Protein AF-A0A7S0S7T2-F1 (afdb_monomer)

pLDDT: mean 70.43, std 19.58, range [33.75, 95.44]

Radius of gyration: 41.0 Å; Cα contacts (8 Å, |Δi|>4): 54; chains: 1; bounding box: 120×67×93 Å

Sequence (325 aa):
MILFLRSLYFSFAISWLGSFVCTVILVMKRLFPFFFLLATIFAGFGLSFVVLLGDALQ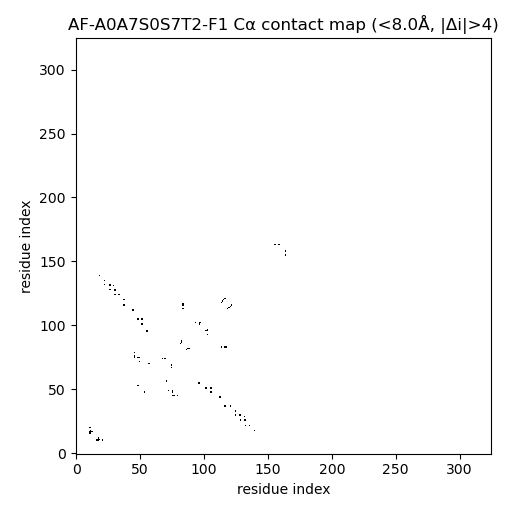TDQYDEDMVAPDGSIGAVFIRLFVSIFSGLDDDYMRQKLGPGNTTVLYVMLKVLYQVLVTIVLLNILIAIIGESYSQVLEQKECELLRNKATLLIEAEALMPAFVMARINAAISKKWLYAIKPRKFTEEQGAAVAHDDDSHSQLEKQLQALAASVAAISEQLRRQDPAWKAGRQDLLAQQPGGPATGSAKQEQGEFEVTPAEGGAQGLHLRGVARETTPMAGMLASQQAGLSVSAQPHSAQVHPQSPPAHLQRHASDNSVDEELAAI

Nearest PDB structures (foldseek):
  7mz9-assembly1_C  TM=6.587E-01  e=4.077E-02  Rattus norvegicus

Secondary structure (DSSP, 8-state):
-HHHHHHHHHGGGSHHHHHHHHHHHHHHHHHHHHHHHHHHHHHHHHHHHHHHHHHHHTT----TTSS-----HHHHHHHHHHHHHH---HHHHHHHT-SSHHHHHHHHHHHHHHIIIIIIIHHHHHHHHHHHHHHHHHHHHHHHHHHHHHHHHHHHHTS-HHHHHHHHHHHTTT-----------GGGGTT----HHHHHHHHHHHHHHHHHHHHHHHHHHHHHHHHHHHHHHHHHT-----------------------------------------------------------------------------------S-S--

Mean predicted aligned error: 20.54 Å

Structure (mmCIF, N/CA/C/O backbone):
data_AF-A0A7S0S7T2-F1
#
_entry.id   AF-A0A7S0S7T2-F1
#
loop_
_atom_site.group_PDB
_atom_site.id
_atom_site.type_symbol
_atom_site.label_atom_id
_atom_site.label_alt_id
_atom_site.label_comp_id
_atom_site.label_asym_id
_atom_site.label_entity_id
_atom_site.label_seq_id
_atom_site.pdbx_PDB_ins_code
_atom_site.Cartn_x
_atom_site.Cartn_y
_atom_site.Cartn_z
_atom_site.occupancy
_atom_site.B_iso_or_equiv
_atom_site.auth_seq_id
_atom_site.auth_comp_id
_atom_site.auth_asym_id
_atom_site.auth_atom_id
_atom_site.pdbx_PDB_model_num
ATOM 1 N N . MET A 1 1 ? 5.232 -19.666 3.434 1.00 85.75 1 MET A N 1
ATOM 2 C CA . MET A 1 1 ? 4.396 -18.442 3.419 1.00 85.75 1 MET A CA 1
ATOM 3 C C . MET A 1 1 ? 2.965 -18.678 3.902 1.00 85.75 1 MET A C 1
ATOM 5 O O . MET A 1 1 ? 2.574 -18.036 4.866 1.00 85.75 1 MET A O 1
ATOM 9 N N . ILE A 1 2 ? 2.204 -19.631 3.346 1.00 90.31 2 ILE A N 1
ATOM 10 C CA . ILE A 1 2 ? 0.798 -19.883 3.750 1.00 90.31 2 ILE A CA 1
ATOM 11 C C . ILE A 1 2 ? 0.645 -20.231 5.246 1.00 90.31 2 ILE A C 1
ATOM 13 O O . ILE A 1 2 ? -0.249 -19.712 5.908 1.00 90.31 2 ILE A O 1
ATOM 17 N N . LEU A 1 3 ? 1.553 -21.038 5.813 1.00 91.94 3 LEU A N 1
ATOM 18 C CA . LEU A 1 3 ? 1.549 -21.348 7.253 1.00 91.94 3 LEU A CA 1
ATOM 19 C C . LEU A 1 3 ? 1.784 -20.110 8.133 1.00 91.94 3 LEU A C 1
ATOM 21 O O . LEU A 1 3 ? 1.208 -20.011 9.210 1.00 91.94 3 LEU A O 1
ATOM 25 N N . PHE A 1 4 ? 2.570 -19.142 7.656 1.00 89.94 4 PHE A N 1
ATOM 26 C CA . PHE A 1 4 ? 2.823 -17.892 8.372 1.00 89.94 4 PHE A CA 1
ATOM 27 C C . PHE A 1 4 ? 1.603 -16.964 8.322 1.00 89.94 4 PHE A C 1
ATOM 29 O O . PHE A 1 4 ? 1.234 -16.395 9.342 1.00 89.94 4 PHE A O 1
ATOM 36 N N . LEU A 1 5 ? 0.900 -16.890 7.180 1.00 82.81 5 LEU A N 1
ATOM 37 C CA . LEU A 1 5 ? -0.402 -16.211 7.103 1.00 82.81 5 LEU A CA 1
ATOM 38 C C . LEU A 1 5 ? -1.437 -16.856 8.036 1.00 82.81 5 LEU A C 1
ATOM 40 O O . LEU A 1 5 ? -2.176 -16.152 8.717 1.00 82.81 5 LEU A O 1
ATOM 44 N N . ARG A 1 6 ? -1.468 -18.193 8.111 1.00 87.94 6 ARG A N 1
ATOM 45 C CA . ARG A 1 6 ? -2.341 -18.914 9.050 1.00 87.94 6 ARG A CA 1
ATOM 46 C C . ARG A 1 6 ? -1.958 -18.632 10.508 1.00 87.94 6 ARG A C 1
ATOM 48 O O . ARG A 1 6 ? -2.842 -18.492 11.347 1.00 87.94 6 ARG A O 1
ATOM 55 N N . SER A 1 7 ? -0.664 -18.485 10.798 1.00 84.19 7 SER A N 1
ATOM 56 C CA . SER A 1 7 ? -0.174 -18.041 12.109 1.00 84.19 7 SER A CA 1
ATOM 57 C C . SER A 1 7 ? -0.607 -16.607 12.427 1.00 84.19 7 SER A C 1
ATOM 59 O O . SER A 1 7 ? -1.052 -16.348 13.538 1.00 84.19 7 SER A O 1
ATOM 61 N N . LEU A 1 8 ? -0.554 -15.692 11.455 1.00 81.12 8 LEU A N 1
ATOM 62 C CA . LEU A 1 8 ? -1.063 -14.318 11.575 1.00 81.12 8 LEU A CA 1
ATOM 63 C C . LEU A 1 8 ? -2.575 -14.277 11.836 1.00 81.12 8 LEU A C 1
ATOM 65 O O . LEU A 1 8 ? -3.057 -13.424 12.576 1.00 81.12 8 LEU A O 1
ATOM 69 N N . TYR A 1 9 ? -3.327 -15.223 11.274 1.00 84.44 9 TYR A N 1
ATOM 70 C CA . TYR A 1 9 ? -4.742 -15.381 11.595 1.00 84.44 9 TYR A CA 1
ATOM 71 C C . TYR A 1 9 ? -4.944 -15.881 13.030 1.00 84.44 9 TYR A C 1
ATOM 73 O O . TYR A 1 9 ? -5.819 -15.393 13.732 1.00 84.44 9 TYR A O 1
ATOM 81 N N . PHE A 1 10 ? -4.107 -16.800 13.518 1.00 84.69 10 PHE A N 1
ATOM 82 C CA . PHE A 1 10 ? -4.159 -17.229 14.919 1.00 84.69 10 PHE A CA 1
ATOM 83 C C . PHE A 1 10 ? -3.767 -16.103 15.890 1.00 84.69 10 PHE A C 1
ATOM 85 O O . PHE A 1 10 ? -4.344 -15.985 16.968 1.00 84.69 10 PHE A O 1
ATOM 92 N N . SER A 1 11 ? -2.859 -15.212 15.484 1.00 81.44 11 SER A N 1
ATOM 93 C CA . SER A 1 11 ? -2.528 -13.985 16.215 1.00 81.44 11 SER A CA 1
ATOM 94 C C . SER A 1 11 ? -3.736 -13.069 16.456 1.00 81.44 11 SER A C 1
ATOM 96 O O . SER A 1 11 ? -3.712 -12.292 17.408 1.00 81.44 11 SER A O 1
ATOM 98 N N . PHE A 1 12 ? -4.814 -13.203 15.675 1.00 79.75 12 PHE A N 1
ATOM 99 C CA . PHE A 1 12 ? -6.092 -12.532 15.924 1.00 79.75 12 PHE A CA 1
ATOM 100 C C . PHE A 1 12 ? -6.738 -12.943 17.258 1.00 79.75 12 PHE A C 1
ATOM 102 O O . PHE A 1 12 ? -7.423 -12.137 17.881 1.00 79.75 12 PHE A O 1
ATOM 109 N N . ALA A 1 13 ? -6.494 -14.171 17.730 1.00 77.88 13 ALA A N 1
ATOM 110 C CA . ALA A 1 13 ? -7.052 -14.684 18.984 1.00 77.88 13 ALA A CA 1
ATOM 111 C C . ALA A 1 13 ? -6.421 -14.040 20.231 1.00 77.88 13 ALA A C 1
ATOM 113 O O . ALA A 1 13 ? -6.998 -14.064 21.318 1.00 77.88 13 ALA A O 1
ATOM 114 N N . ILE A 1 14 ? -5.231 -13.456 20.091 1.00 85.62 14 ILE A N 1
ATOM 115 C CA . ILE A 1 14 ? -4.523 -12.791 21.180 1.00 85.62 14 ILE A CA 1
ATOM 116 C C . ILE A 1 14 ? -5.029 -11.347 21.276 1.00 85.62 14 ILE A C 1
ATOM 118 O O . ILE A 1 14 ? -4.848 -10.563 20.354 1.00 85.62 14 ILE A O 1
ATOM 122 N N . SER A 1 15 ? -5.626 -10.961 22.405 1.00 78.31 15 SER A N 1
ATOM 123 C CA . SER A 1 15 ? -6.355 -9.687 22.559 1.00 78.31 15 SER A CA 1
ATOM 124 C C . SER A 1 15 ? -5.554 -8.418 22.218 1.00 78.31 15 SER A C 1
ATOM 126 O O . SER A 1 15 ? -6.102 -7.492 21.620 1.00 78.31 15 SER A O 1
ATOM 128 N N . TRP A 1 16 ? -4.260 -8.357 22.554 1.00 80.06 16 TRP A N 1
ATOM 129 C CA . TRP A 1 16 ? -3.403 -7.209 22.215 1.00 80.06 16 TRP A CA 1
ATOM 130 C C . TRP A 1 16 ? -2.974 -7.207 20.741 1.00 80.06 16 TRP A C 1
ATOM 132 O O . TRP A 1 16 ? -2.916 -6.152 20.108 1.00 80.06 16 TRP A O 1
ATOM 142 N N . LEU A 1 17 ? -2.733 -8.393 20.182 1.00 82.00 17 LEU A N 1
ATOM 143 C CA . LEU A 1 17 ? -2.229 -8.577 18.825 1.00 82.00 17 LEU A CA 1
ATOM 144 C C . LEU A 1 17 ? -3.352 -8.505 17.779 1.00 82.00 17 LEU A C 1
ATOM 146 O O . LEU A 1 17 ? -3.152 -7.944 16.707 1.00 82.00 17 LEU A O 1
ATOM 150 N N . GLY A 1 18 ? -4.558 -8.966 18.113 1.00 80.69 18 GLY A N 1
ATOM 151 C CA . GLY A 1 18 ? -5.746 -8.858 17.269 1.00 80.69 18 GLY A CA 1
ATOM 152 C C . GLY A 1 18 ? -6.116 -7.408 16.970 1.00 80.69 18 GLY A C 1
ATOM 153 O O . GLY A 1 18 ? -6.391 -7.077 15.822 1.00 80.69 18 GLY A O 1
ATOM 154 N N . SER A 1 19 ? -6.007 -6.507 17.956 1.00 78.88 19 SER A N 1
ATOM 155 C CA . SER A 1 19 ? -6.200 -5.072 17.710 1.00 78.88 19 SER A CA 1
ATOM 156 C C . SER A 1 19 ? -5.167 -4.510 16.731 1.00 78.88 19 SER A C 1
ATOM 158 O O . SER A 1 19 ? -5.544 -3.756 15.840 1.00 78.88 19 SER A O 1
ATOM 160 N N . PHE A 1 20 ? -3.892 -4.888 16.864 1.00 83.38 20 PHE A N 1
ATOM 161 C CA . PHE A 1 20 ? -2.842 -4.453 15.942 1.00 83.38 20 PHE A CA 1
ATOM 162 C C . PHE A 1 20 ? -3.102 -4.956 14.516 1.00 83.38 20 PHE A C 1
ATOM 164 O O . PHE A 1 20 ? -3.063 -4.178 13.567 1.00 83.38 20 PHE A O 1
ATOM 171 N N . VAL A 1 21 ? -3.436 -6.239 14.361 1.00 83.94 21 VAL A N 1
ATOM 172 C CA . VAL A 1 21 ? -3.732 -6.839 13.054 1.00 83.94 21 VAL A CA 1
ATOM 173 C C . VAL A 1 21 ? -4.971 -6.201 12.413 1.00 83.94 21 VAL A C 1
ATOM 175 O O . VAL A 1 21 ? -4.931 -5.897 11.223 1.00 83.94 21 VAL A O 1
ATOM 178 N N . CYS A 1 22 ? -6.035 -5.916 13.175 1.00 80.81 22 CYS A N 1
ATOM 179 C CA . CYS A 1 22 ? -7.197 -5.168 12.676 1.00 80.81 22 CYS A CA 1
ATOM 180 C C . CYS A 1 22 ? -6.800 -3.795 12.135 1.00 80.81 22 CYS A C 1
ATOM 182 O O . CYS A 1 22 ? -7.184 -3.445 11.020 1.00 80.81 22 CYS A O 1
ATOM 184 N N . THR A 1 23 ? -5.998 -3.042 12.894 1.00 84.31 23 THR A N 1
ATOM 185 C CA . THR A 1 23 ? -5.477 -1.741 12.466 1.00 84.31 23 THR A CA 1
ATOM 186 C C . THR A 1 23 ? -4.686 -1.866 11.168 1.00 84.31 23 THR A C 1
ATOM 188 O O . THR A 1 23 ? -4.952 -1.129 10.223 1.00 84.31 23 THR A O 1
ATOM 191 N N . VAL A 1 24 ? -3.769 -2.831 11.077 1.00 86.12 24 VAL A N 1
ATOM 192 C CA . VAL A 1 24 ? -2.959 -3.059 9.871 1.00 86.12 24 VAL A CA 1
ATOM 193 C C . VAL A 1 24 ? -3.828 -3.425 8.668 1.00 86.12 24 VAL A C 1
ATOM 195 O O . VAL A 1 24 ? -3.623 -2.880 7.587 1.00 86.12 24 VAL A O 1
ATOM 198 N N . ILE A 1 25 ? -4.824 -4.301 8.835 1.00 86.50 25 ILE A N 1
ATOM 199 C CA . ILE A 1 25 ? -5.756 -4.667 7.756 1.00 86.50 25 ILE A CA 1
ATOM 200 C C . ILE A 1 25 ? -6.574 -3.448 7.316 1.00 86.50 25 ILE A C 1
ATOM 202 O O . ILE A 1 25 ? -6.781 -3.245 6.119 1.00 86.50 25 ILE A O 1
ATOM 206 N N . LEU A 1 26 ?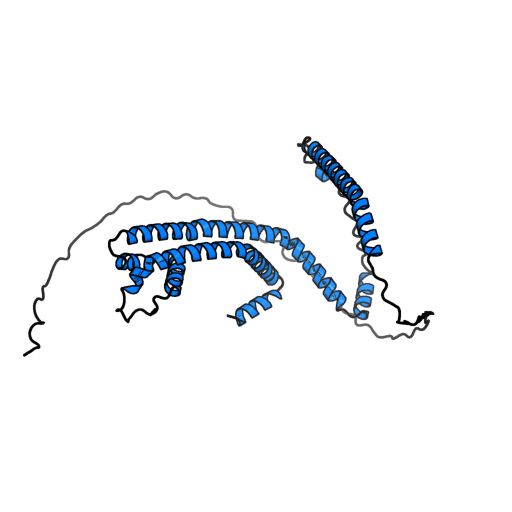 -7.022 -2.615 8.256 1.00 85.56 26 LEU A N 1
ATOM 207 C CA . LEU A 1 26 ? -7.803 -1.422 7.947 1.00 85.56 26 LEU A CA 1
ATOM 208 C C . LEU A 1 26 ? -6.966 -0.383 7.189 1.00 85.56 26 LEU A C 1
ATOM 210 O O . LEU A 1 26 ? -7.430 0.157 6.184 1.00 85.56 26 LEU A O 1
ATOM 214 N N . VAL A 1 27 ? -5.710 -0.179 7.598 1.00 89.06 27 VAL A N 1
ATOM 215 C CA . VAL A 1 27 ? -4.736 0.649 6.869 1.00 89.06 27 VAL A CA 1
ATOM 216 C C . VAL A 1 27 ? -4.469 0.065 5.477 1.00 89.06 27 VAL A C 1
ATOM 218 O O . VAL A 1 27 ? -4.558 0.789 4.492 1.00 89.06 27 VAL A O 1
ATOM 221 N N . MET A 1 28 ? -4.249 -1.247 5.350 1.00 88.44 28 MET A N 1
ATOM 222 C CA . MET A 1 28 ? -4.065 -1.925 4.055 1.00 88.44 28 MET A CA 1
ATOM 223 C C . MET A 1 28 ? -5.244 -1.702 3.099 1.00 88.44 28 MET A C 1
ATOM 225 O O . MET A 1 28 ? -5.033 -1.424 1.919 1.00 88.44 28 MET A O 1
ATOM 229 N N . LYS A 1 29 ? -6.491 -1.758 3.589 1.00 88.19 29 LYS A N 1
ATOM 230 C CA . LYS A 1 29 ? -7.676 -1.478 2.756 1.00 88.19 29 LYS A CA 1
ATOM 231 C C . LYS A 1 29 ? -7.709 -0.033 2.261 1.00 88.19 29 LYS A C 1
ATOM 233 O O . LYS A 1 29 ? -8.145 0.205 1.140 1.00 88.19 29 LYS A O 1
ATOM 238 N N . ARG A 1 30 ? -7.218 0.914 3.063 1.00 86.62 30 ARG A N 1
ATOM 239 C CA . ARG A 1 30 ? -7.095 2.327 2.673 1.00 86.62 30 ARG A CA 1
ATOM 240 C C . ARG A 1 30 ? -5.944 2.575 1.696 1.00 86.62 30 ARG A C 1
ATOM 242 O O . ARG A 1 30 ? -6.038 3.478 0.875 1.00 86.62 30 ARG A O 1
ATOM 249 N N . LEU A 1 31 ? -4.904 1.742 1.725 1.00 90.50 31 LEU A N 1
ATOM 250 C CA . LEU A 1 31 ? -3.790 1.795 0.773 1.00 90.50 31 LEU A CA 1
ATOM 251 C C . LEU A 1 31 ? -4.124 1.203 -0.601 1.00 90.50 31 LEU A C 1
ATOM 253 O O . LEU A 1 31 ? -3.444 1.506 -1.577 1.00 90.50 31 LEU A O 1
ATOM 257 N N . PHE A 1 32 ? -5.166 0.382 -0.717 1.00 91.19 32 PHE A N 1
ATOM 258 C CA . PHE A 1 32 ? -5.541 -0.249 -1.984 1.00 91.19 32 PHE A CA 1
ATOM 259 C C . PHE A 1 32 ? -5.736 0.727 -3.170 1.00 91.19 32 PHE A C 1
ATOM 261 O O . PHE A 1 32 ? -5.134 0.489 -4.219 1.00 91.19 32 PHE A O 1
ATOM 268 N N . PRO A 1 33 ? -6.492 1.841 -3.053 1.00 90.00 33 PRO A N 1
ATOM 269 C CA . PRO A 1 33 ? -6.593 2.821 -4.141 1.00 90.00 33 PRO A CA 1
ATOM 270 C C . PRO A 1 33 ? -5.242 3.451 -4.516 1.00 90.00 33 PRO A C 1
ATOM 272 O O . PRO A 1 33 ? -4.994 3.715 -5.691 1.00 90.00 33 PRO A O 1
ATOM 275 N N . PHE A 1 34 ? -4.337 3.634 -3.549 1.00 89.56 34 PHE A N 1
ATOM 276 C CA . PHE A 1 34 ? -2.976 4.103 -3.816 1.00 89.56 34 PHE A CA 1
ATOM 277 C C . PHE A 1 34 ? -2.171 3.074 -4.625 1.00 89.56 34 PHE A C 1
ATOM 279 O O . PHE A 1 34 ? -1.517 3.437 -5.600 1.00 89.56 34 PHE A O 1
ATOM 286 N N . PHE A 1 35 ? -2.265 1.783 -4.288 1.00 90.88 35 PHE A N 1
ATOM 287 C CA . PHE A 1 35 ? -1.625 0.724 -5.074 1.00 90.88 35 PHE A CA 1
ATOM 288 C C . PHE A 1 35 ? -2.168 0.639 -6.500 1.00 90.88 35 PHE A C 1
ATOM 290 O O . PHE A 1 35 ? -1.398 0.383 -7.419 1.00 90.88 35 PHE A O 1
ATOM 297 N N . PHE A 1 36 ? -3.462 0.888 -6.708 1.00 93.38 36 PHE A N 1
ATOM 298 C CA . PHE A 1 36 ? -4.039 0.946 -8.052 1.00 93.38 36 PHE A CA 1
ATOM 299 C C . PHE A 1 36 ? -3.451 2.100 -8.882 1.00 93.38 36 PHE A C 1
ATOM 301 O O . PHE A 1 36 ? -3.102 1.917 -10.051 1.00 93.38 36 PHE A O 1
ATOM 308 N N . LEU A 1 37 ? -3.269 3.273 -8.266 1.00 91.38 37 LEU A N 1
ATOM 309 C CA . LEU A 1 37 ? -2.592 4.413 -8.888 1.00 91.38 37 LEU A CA 1
ATOM 310 C C . LEU A 1 37 ? -1.123 4.094 -9.203 1.00 91.38 37 LEU A C 1
ATOM 312 O O . LEU A 1 37 ? -0.679 4.321 -10.329 1.00 91.38 37 LEU A O 1
ATOM 316 N N . LEU A 1 38 ? -0.392 3.498 -8.255 1.00 90.81 38 LEU A N 1
ATOM 317 C CA . LEU A 1 38 ? 0.986 3.047 -8.463 1.00 90.81 38 LEU A CA 1
ATOM 318 C C . LEU A 1 38 ? 1.073 2.031 -9.608 1.00 90.81 38 LEU A C 1
ATOM 320 O O . LEU A 1 38 ? 1.917 2.184 -10.483 1.00 90.81 38 LEU A O 1
ATOM 324 N N . ALA A 1 39 ? 0.191 1.032 -9.640 1.00 92.62 39 ALA A N 1
ATOM 325 C CA . ALA A 1 39 ? 0.155 0.024 -10.694 1.00 92.62 39 ALA A CA 1
ATOM 326 C C . ALA A 1 39 ? -0.131 0.644 -12.069 1.00 92.62 39 ALA A C 1
ATOM 328 O O . ALA A 1 39 ? 0.496 0.258 -13.050 1.00 92.62 39 ALA A O 1
ATOM 329 N N . THR A 1 40 ? -1.023 1.637 -12.140 1.00 94.88 40 THR A N 1
ATOM 330 C C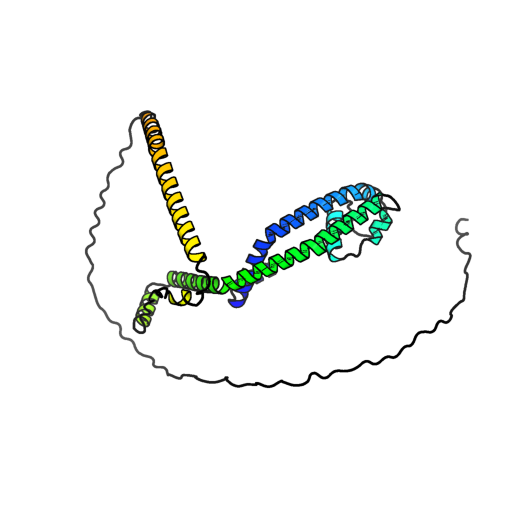A . THR A 1 40 ? -1.342 2.355 -13.386 1.00 94.88 40 THR A CA 1
ATOM 331 C C . THR A 1 40 ? -0.134 3.133 -13.908 1.00 94.88 40 THR A C 1
ATOM 333 O O . THR A 1 40 ? 0.210 3.037 -15.085 1.00 94.88 40 THR A O 1
ATOM 336 N N . ILE A 1 41 ? 0.550 3.867 -13.027 1.00 92.81 41 ILE A N 1
ATOM 337 C CA . ILE A 1 41 ? 1.771 4.612 -13.361 1.00 92.81 41 ILE A CA 1
ATOM 338 C C . ILE A 1 41 ? 2.877 3.643 -13.787 1.00 92.81 41 ILE A C 1
ATOM 340 O O . ILE A 1 41 ? 3.493 3.823 -14.835 1.00 92.81 41 ILE A O 1
ATOM 344 N N . PHE A 1 42 ? 3.092 2.585 -13.007 1.00 93.94 42 PHE A N 1
ATOM 345 C CA . PHE A 1 42 ? 4.089 1.558 -13.281 1.00 93.94 42 PHE A CA 1
ATOM 346 C C . PHE A 1 42 ? 3.844 0.866 -14.626 1.00 93.94 42 PHE A C 1
ATOM 348 O O . PHE A 1 42 ? 4.777 0.707 -15.408 1.00 93.94 42 PHE A O 1
ATOM 355 N N . ALA A 1 43 ? 2.592 0.525 -14.943 1.00 94.81 43 ALA A N 1
ATOM 356 C CA . ALA A 1 43 ? 2.214 -0.031 -16.239 1.00 94.81 43 ALA A CA 1
ATOM 357 C C . ALA A 1 43 ? 2.469 0.956 -17.389 1.00 94.81 43 ALA A C 1
ATOM 359 O O . ALA A 1 43 ? 3.030 0.561 -18.407 1.00 94.81 43 ALA A O 1
ATOM 360 N N . GLY A 1 44 ? 2.111 2.235 -17.227 1.00 95.44 44 GLY A N 1
ATOM 361 C CA . GLY A 1 44 ? 2.311 3.262 -18.255 1.00 95.44 44 GLY A CA 1
ATOM 362 C C . GLY A 1 44 ? 3.787 3.522 -18.570 1.00 95.44 44 GLY A C 1
ATOM 363 O O . GLY A 1 44 ? 4.190 3.533 -19.736 1.00 95.44 44 GLY A O 1
ATOM 364 N N . PHE A 1 45 ? 4.619 3.668 -17.535 1.00 93.81 45 PHE A N 1
ATOM 365 C CA . PHE A 1 45 ? 6.065 3.801 -17.714 1.00 93.81 45 PHE A CA 1
ATOM 366 C C . PHE A 1 45 ? 6.685 2.504 -18.231 1.00 93.81 45 PHE A C 1
ATOM 368 O O . PHE A 1 45 ? 7.483 2.551 -19.161 1.00 93.81 45 PHE A O 1
ATOM 375 N N . GLY A 1 46 ? 6.278 1.347 -17.706 1.00 92.75 46 GLY A N 1
ATOM 376 C CA . GLY A 1 46 ? 6.757 0.052 -18.178 1.00 92.75 46 GLY A CA 1
ATOM 377 C C . GLY A 1 46 ? 6.490 -0.178 -19.657 1.00 92.75 46 GLY A C 1
ATOM 378 O O . GLY A 1 46 ? 7.402 -0.562 -20.382 1.00 92.75 46 GLY A O 1
ATOM 379 N N . LEU A 1 47 ? 5.293 0.163 -20.138 1.00 93.62 47 LEU A N 1
ATOM 380 C CA . LEU A 1 47 ? 4.970 0.092 -21.561 1.00 93.62 47 LEU A CA 1
ATOM 381 C C . LEU A 1 47 ? 5.833 1.061 -22.387 1.00 93.62 47 LEU A C 1
ATOM 383 O O . LEU A 1 47 ? 6.313 0.699 -23.457 1.00 93.62 47 LEU A O 1
ATOM 387 N N . SER A 1 48 ? 6.087 2.264 -21.864 1.00 93.50 48 SER A N 1
ATOM 388 C CA . SER A 1 48 ? 6.964 3.249 -22.511 1.00 93.50 48 SER A CA 1
ATOM 389 C C . SER A 1 48 ? 8.405 2.739 -22.638 1.00 93.50 48 SER A C 1
ATOM 391 O O . SER A 1 48 ? 9.026 2.899 -23.686 1.00 93.50 48 SER A O 1
ATOM 393 N N . PHE A 1 49 ? 8.927 2.069 -21.607 1.00 89.50 49 PHE A N 1
ATOM 394 C CA . PHE A 1 49 ? 10.246 1.440 -21.652 1.00 89.50 49 PHE A CA 1
ATOM 395 C C . PHE A 1 49 ? 10.284 0.219 -22.567 1.00 89.50 49 PHE A C 1
ATOM 397 O O . PHE A 1 49 ? 11.277 0.040 -23.255 1.00 89.50 49 PHE A O 1
ATOM 404 N N . VAL A 1 50 ? 9.223 -0.589 -22.636 1.00 90.00 50 VAL A N 1
ATOM 405 C CA . VAL A 1 50 ? 9.132 -1.698 -23.603 1.00 90.00 50 VAL A CA 1
ATOM 406 C C . VAL A 1 50 ? 9.225 -1.176 -25.035 1.00 90.00 50 VAL A C 1
ATOM 408 O O . VAL A 1 50 ? 9.937 -1.759 -25.843 1.00 90.00 50 VAL A O 1
ATOM 411 N N . VAL A 1 51 ? 8.558 -0.061 -25.343 1.00 90.25 51 VAL A N 1
ATOM 412 C CA . VAL A 1 51 ? 8.650 0.571 -26.668 1.00 90.25 51 VAL A CA 1
ATOM 413 C C . VAL A 1 51 ? 10.054 1.127 -26.917 1.00 90.25 51 VAL A C 1
ATOM 415 O O . VAL A 1 51 ? 10.596 0.945 -27.999 1.00 90.25 51 VAL A O 1
ATOM 418 N N . LEU A 1 52 ? 10.666 1.769 -25.918 1.00 87.38 5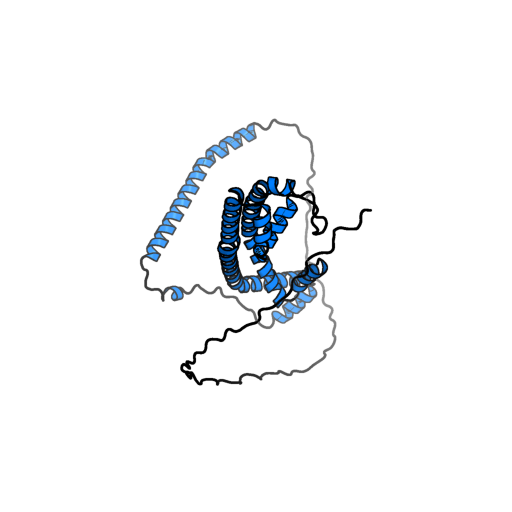2 LEU A N 1
ATOM 419 C CA . LEU A 1 52 ? 11.980 2.399 -26.067 1.00 87.38 52 LEU A CA 1
ATOM 420 C C . LEU A 1 52 ? 13.141 1.391 -26.134 1.00 87.38 52 LEU A C 1
ATOM 422 O O . LEU A 1 52 ? 14.128 1.640 -26.818 1.00 87.38 52 LEU A O 1
ATOM 426 N N . LEU A 1 53 ? 13.034 0.271 -25.414 1.00 81.12 53 LEU A N 1
ATOM 427 C CA . LEU A 1 53 ? 14.036 -0.799 -25.376 1.00 81.12 53 LEU A CA 1
ATOM 428 C C . LEU A 1 53 ? 13.739 -1.917 -26.382 1.00 81.12 53 LEU A C 1
ATOM 430 O O . LEU A 1 53 ? 14.601 -2.763 -26.588 1.00 81.12 53 LEU A O 1
ATOM 434 N N . GLY A 1 54 ? 12.558 -1.940 -27.008 1.00 77.81 54 GLY A N 1
ATOM 435 C CA . GLY A 1 54 ? 12.149 -3.000 -27.934 1.00 77.81 54 GLY A CA 1
ATOM 436 C C . GLY A 1 54 ? 13.137 -3.210 -29.082 1.00 77.81 54 GLY A C 1
ATOM 437 O O . GLY A 1 54 ? 13.459 -4.352 -29.400 1.00 77.81 54 GLY A O 1
ATOM 438 N N . ASP A 1 55 ? 13.693 -2.124 -29.619 1.00 74.12 55 ASP A N 1
ATOM 439 C CA . ASP A 1 55 ? 14.707 -2.182 -30.680 1.00 74.12 55 ASP A CA 1
ATOM 440 C C . ASP A 1 55 ? 16.092 -2.593 -30.143 1.00 74.12 55 ASP A C 1
ATOM 442 O O . ASP A 1 55 ? 16.835 -3.326 -30.798 1.00 74.12 55 ASP A O 1
ATOM 446 N N . ALA A 1 56 ? 16.436 -2.176 -28.919 1.00 70.88 56 ALA A N 1
ATOM 447 C CA . ALA A 1 56 ? 17.706 -2.528 -28.278 1.00 70.88 56 ALA A CA 1
ATOM 448 C C . ALA A 1 56 ? 17.758 -4.013 -27.869 1.00 70.88 56 ALA A C 1
ATOM 450 O O . ALA A 1 56 ? 18.805 -4.645 -27.963 1.00 70.88 56 ALA A O 1
ATOM 451 N N . LEU A 1 57 ? 16.620 -4.585 -27.462 1.00 66.38 57 LEU A N 1
ATOM 452 C CA . LEU A 1 57 ? 16.502 -5.980 -27.024 1.00 66.38 57 LEU A CA 1
ATOM 453 C C . LEU A 1 57 ? 16.543 -6.991 -28.177 1.00 66.38 57 LEU A C 1
ATOM 455 O O . LEU A 1 57 ? 16.885 -8.144 -27.944 1.00 66.38 57 LEU A O 1
ATOM 459 N N . GLN A 1 58 ? 16.214 -6.587 -29.408 1.00 65.75 58 GLN A N 1
ATOM 460 C CA . GLN A 1 58 ? 16.304 -7.474 -30.578 1.00 65.75 58 GLN A CA 1
ATOM 461 C C . GLN A 1 58 ? 17.740 -7.663 -31.083 1.00 65.75 58 GLN A C 1
ATOM 463 O O . GLN A 1 58 ? 18.001 -8.597 -31.837 1.00 65.75 58 GLN A O 1
ATOM 468 N N . THR A 1 59 ? 18.664 -6.784 -30.688 1.00 62.31 59 THR A N 1
ATOM 469 C CA . THR A 1 59 ? 20.023 -6.751 -31.249 1.00 62.31 59 THR A CA 1
ATOM 470 C C . THR A 1 59 ? 21.006 -7.663 -30.498 1.00 62.31 59 THR A C 1
ATOM 472 O O . THR A 1 59 ? 21.998 -8.100 -31.078 1.00 62.31 59 THR A O 1
ATOM 475 N N . ASP A 1 60 ? 20.728 -8.023 -29.242 1.00 54.69 60 ASP A N 1
ATOM 476 C CA . ASP A 1 60 ? 21.609 -8.878 -28.436 1.00 54.69 60 ASP A CA 1
ATOM 477 C C . ASP A 1 60 ? 21.210 -10.361 -28.540 1.00 54.69 60 ASP A C 1
ATOM 479 O O . ASP A 1 60 ? 20.481 -10.891 -27.705 1.00 54.69 60 ASP A O 1
ATOM 483 N N . GLN A 1 61 ? 21.710 -11.044 -29.574 1.00 50.81 61 GLN A N 1
ATOM 484 C CA . GLN A 1 61 ? 21.574 -12.499 -29.744 1.00 50.81 61 GLN A CA 1
ATOM 485 C C . GLN A 1 61 ? 22.785 -13.307 -29.219 1.00 50.81 61 GLN A C 1
ATOM 487 O O . GLN A 1 61 ? 22.857 -14.502 -29.482 1.00 50.81 61 GLN A O 1
ATOM 492 N N . TYR A 1 62 ? 23.752 -12.718 -28.501 1.00 50.06 62 TYR A N 1
ATOM 493 C CA . TYR A 1 62 ? 24.970 -13.440 -28.089 1.00 50.06 62 TYR A CA 1
ATOM 494 C C . TYR A 1 62 ? 25.583 -12.896 -26.788 1.00 50.06 62 TYR A C 1
ATOM 496 O O . TYR A 1 62 ? 26.432 -12.017 -26.834 1.00 50.06 62 TYR A O 1
ATOM 504 N N . ASP A 1 63 ? 25.156 -13.419 -25.638 1.00 50.38 63 ASP A N 1
ATOM 505 C CA . ASP A 1 63 ? 25.998 -13.571 -24.437 1.00 50.38 63 ASP A CA 1
ATOM 506 C C . ASP A 1 63 ? 25.299 -14.568 -23.491 1.00 50.38 63 ASP A C 1
ATOM 508 O O . ASP A 1 63 ? 24.284 -14.255 -22.868 1.00 50.38 63 ASP A O 1
ATOM 512 N N . GLU A 1 64 ? 25.796 -15.809 -23.446 1.00 53.06 64 GLU A N 1
ATOM 513 C CA . GLU A 1 64 ? 25.140 -16.961 -22.796 1.00 53.06 64 GLU A CA 1
ATOM 514 C C . GLU A 1 64 ? 25.164 -16.945 -21.252 1.00 53.06 64 GLU A C 1
ATOM 516 O O . GLU A 1 64 ? 24.451 -17.730 -20.631 1.00 53.06 64 GLU A O 1
ATOM 521 N N . ASP A 1 65 ? 25.911 -16.047 -20.603 1.00 52.53 65 ASP A N 1
ATOM 522 C CA . ASP A 1 65 ? 26.293 -16.252 -19.194 1.00 52.53 65 ASP A CA 1
ATOM 523 C C . ASP A 1 65 ? 25.572 -15.388 -18.139 1.00 52.53 65 ASP A C 1
ATOM 525 O O . ASP A 1 65 ? 25.841 -15.523 -16.943 1.00 52.53 65 ASP A O 1
ATOM 529 N N . MET A 1 66 ? 24.586 -14.557 -18.505 1.00 54.31 66 MET A N 1
ATOM 530 C CA . MET A 1 66 ? 23.712 -13.912 -17.509 1.00 54.31 66 MET A CA 1
ATOM 531 C C . MET A 1 66 ? 22.229 -14.191 -17.752 1.00 54.31 66 MET A C 1
ATOM 533 O O . MET A 1 66 ? 21.543 -13.546 -18.537 1.00 54.31 66 MET A O 1
ATOM 537 N N . VAL A 1 67 ? 21.752 -15.174 -16.990 1.00 50.75 67 VAL A N 1
ATOM 538 C CA . VAL A 1 67 ? 20.386 -15.688 -16.858 1.00 50.75 67 VAL A CA 1
ATOM 539 C C . VAL A 1 67 ? 19.310 -14.588 -16.867 1.00 50.75 67 VAL A C 1
ATOM 541 O O . VAL A 1 67 ? 18.926 -14.053 -15.829 1.00 50.75 67 VAL A O 1
ATOM 544 N N . ALA A 1 68 ? 18.778 -14.314 -18.057 1.00 50.91 68 ALA A N 1
ATOM 545 C CA . ALA A 1 68 ? 17.352 -14.146 -18.351 1.00 50.91 68 ALA A CA 1
ATOM 546 C C . ALA A 1 68 ? 17.175 -14.235 -19.886 1.00 50.91 68 ALA A C 1
ATOM 548 O O . ALA A 1 68 ? 17.285 -13.209 -20.555 1.00 50.91 68 ALA A O 1
ATOM 549 N N . PRO A 1 69 ? 16.927 -15.434 -20.457 1.00 50.91 69 PRO A N 1
ATOM 550 C CA . PRO A 1 69 ? 16.977 -15.693 -21.908 1.00 50.91 69 PRO A CA 1
ATOM 551 C C . PRO A 1 69 ? 15.843 -15.072 -22.729 1.00 50.91 69 PRO A C 1
ATOM 553 O O . PRO A 1 69 ? 15.721 -15.336 -23.923 1.00 50.91 69 PRO A O 1
ATOM 556 N N . ASP A 1 70 ? 14.996 -14.254 -22.116 1.00 57.31 70 ASP A N 1
ATOM 557 C CA . ASP A 1 70 ? 13.756 -13.850 -22.737 1.00 57.31 70 ASP A CA 1
ATOM 558 C C . ASP A 1 70 ? 13.752 -12.325 -22.804 1.00 57.31 70 ASP A C 1
ATOM 560 O O . ASP A 1 70 ? 13.564 -11.653 -21.786 1.00 57.31 70 ASP A O 1
ATOM 564 N N . GLY A 1 71 ? 13.830 -11.761 -24.014 1.00 64.94 71 GLY A N 1
ATOM 565 C CA . GLY A 1 71 ? 13.400 -10.386 -24.331 1.00 64.94 71 GLY A CA 1
ATOM 566 C C . GLY A 1 71 ? 11.899 -10.151 -24.071 1.00 64.94 71 GLY A C 1
ATOM 567 O O . GLY A 1 71 ? 11.248 -9.334 -24.716 1.00 64.94 71 GLY A O 1
ATOM 568 N N . SER A 1 72 ? 11.327 -10.916 -23.142 1.00 79.00 72 SER A N 1
ATOM 569 C CA . SER A 1 72 ? 9.971 -10.849 -22.661 1.00 79.00 72 SER A CA 1
ATOM 570 C C . SER A 1 72 ? 9.749 -9.513 -21.976 1.00 79.00 72 SER A C 1
ATOM 572 O O . SER A 1 72 ? 10.545 -9.049 -21.157 1.00 79.00 72 SER A O 1
ATOM 574 N N . ILE A 1 73 ? 8.588 -8.937 -22.259 1.00 84.81 73 ILE A N 1
ATOM 575 C CA . ILE A 1 73 ? 8.040 -7.754 -21.596 1.00 84.81 73 ILE A CA 1
ATOM 576 C C . ILE A 1 73 ? 8.197 -7.857 -20.067 1.00 84.81 73 ILE A C 1
ATOM 578 O O . ILE A 1 73 ? 8.529 -6.873 -19.405 1.00 84.81 73 ILE A O 1
ATOM 582 N N . GLY A 1 74 ? 8.045 -9.062 -19.503 1.00 86.12 74 GLY A N 1
ATOM 583 C CA . GLY A 1 74 ? 8.215 -9.317 -18.072 1.00 86.12 74 GLY A CA 1
ATOM 584 C C . GLY A 1 74 ? 9.607 -8.972 -17.529 1.00 86.12 74 GLY A C 1
ATOM 585 O O . GLY A 1 74 ? 9.703 -8.445 -16.423 1.00 86.12 74 GLY A O 1
ATOM 586 N N . ALA A 1 75 ? 10.674 -9.187 -18.303 1.00 82.44 75 ALA A N 1
ATOM 587 C CA . ALA A 1 75 ? 12.037 -8.858 -17.889 1.00 82.44 75 ALA A CA 1
ATOM 588 C C . ALA A 1 75 ? 12.231 -7.341 -17.741 1.00 82.44 75 ALA A C 1
ATOM 590 O O . ALA A 1 75 ? 12.849 -6.889 -16.777 1.00 82.44 75 ALA A O 1
ATOM 591 N N . VAL A 1 76 ? 11.635 -6.544 -18.638 1.00 84.62 76 VAL A N 1
ATOM 592 C CA . VAL A 1 76 ? 11.646 -5.073 -18.550 1.00 84.62 76 VAL A CA 1
ATOM 593 C C . VAL A 1 76 ? 10.911 -4.608 -17.293 1.00 84.62 76 VAL A C 1
ATOM 595 O O . VAL A 1 76 ? 11.432 -3.780 -16.547 1.00 84.62 76 VAL A O 1
ATOM 598 N N . PHE A 1 77 ? 9.742 -5.185 -16.999 1.00 89.19 77 PHE A N 1
ATOM 599 C CA . PHE A 1 77 ? 8.986 -4.873 -15.783 1.00 89.19 77 PHE A CA 1
ATOM 600 C C . PHE A 1 77 ? 9.734 -5.252 -14.499 1.00 89.19 77 PHE A C 1
ATOM 602 O O . PHE A 1 77 ? 9.766 -4.458 -13.560 1.00 89.19 77 PHE A O 1
ATOM 609 N N . ILE A 1 78 ? 10.368 -6.426 -14.445 1.00 87.25 78 ILE A N 1
ATOM 610 C CA . ILE A 1 78 ? 11.166 -6.843 -13.281 1.00 87.25 78 ILE A CA 1
ATOM 611 C C . ILE A 1 78 ? 12.365 -5.908 -13.093 1.00 87.25 78 ILE A C 1
ATOM 613 O O . ILE A 1 78 ? 12.610 -5.460 -11.975 1.00 87.25 78 ILE A O 1
ATOM 617 N N . ARG A 1 79 ? 13.069 -5.545 -14.173 1.00 83.06 79 ARG A N 1
ATOM 618 C CA . ARG A 1 79 ? 14.185 -4.585 -14.118 1.00 83.06 79 ARG A CA 1
ATOM 619 C C . ARG A 1 79 ? 13.728 -3.205 -13.649 1.00 83.06 79 ARG A C 1
ATOM 621 O O . ARG A 1 79 ? 14.373 -2.614 -12.790 1.00 83.06 79 ARG A O 1
ATOM 628 N N . LEU A 1 80 ? 12.585 -2.715 -14.130 1.00 86.56 80 LEU A N 1
ATOM 629 C CA . LEU A 1 80 ? 11.984 -1.466 -13.649 1.00 86.56 80 LEU A CA 1
ATOM 630 C C . LEU A 1 80 ? 11.620 -1.525 -12.171 1.00 86.56 80 LEU A C 1
ATOM 632 O O . LEU A 1 80 ? 11.851 -0.555 -11.454 1.00 86.56 80 LEU A O 1
ATOM 636 N N . PHE A 1 81 ? 11.073 -2.650 -11.711 1.00 87.38 81 PHE A N 1
ATOM 637 C CA . PHE A 1 81 ? 10.745 -2.860 -10.306 1.00 87.38 81 PHE A CA 1
ATOM 638 C C . PHE A 1 81 ? 12.004 -2.857 -9.433 1.00 87.38 81 PHE A C 1
ATOM 640 O O . PHE A 1 81 ? 12.066 -2.120 -8.453 1.00 87.38 81 PHE A O 1
ATOM 647 N N . VAL A 1 82 ? 13.037 -3.615 -9.813 1.00 85.62 82 VAL A N 1
ATOM 648 C CA . VAL A 1 82 ? 14.327 -3.644 -9.104 1.00 85.62 82 VAL A CA 1
ATOM 649 C C . VAL A 1 82 ? 15.003 -2.271 -9.130 1.00 85.62 82 VAL A C 1
ATOM 651 O O . VAL A 1 82 ? 15.558 -1.846 -8.116 1.00 85.62 82 VAL A O 1
ATOM 654 N N . SER A 1 83 ? 14.885 -1.526 -10.235 1.00 83.69 83 SER A N 1
ATOM 655 C CA . SER A 1 83 ? 15.436 -0.173 -10.360 1.00 83.69 83 SER A CA 1
ATOM 656 C C . SER A 1 83 ? 14.856 0.808 -9.339 1.00 83.69 83 SER A C 1
ATOM 658 O O . SER A 1 83 ? 15.576 1.728 -8.958 1.00 83.69 83 SER A O 1
ATOM 660 N N . ILE A 1 84 ? 13.611 0.623 -8.874 1.00 85.88 84 ILE A N 1
ATOM 661 C CA . ILE A 1 84 ? 13.024 1.468 -7.816 1.00 85.88 84 ILE A CA 1
ATOM 662 C C . ILE A 1 84 ? 13.836 1.341 -6.519 1.00 85.88 84 ILE A C 1
ATOM 664 O O . ILE A 1 84 ? 14.097 2.341 -5.857 1.00 85.88 84 ILE A O 1
ATOM 668 N N . PHE A 1 85 ? 14.232 0.117 -6.153 1.00 83.69 85 PHE A N 1
ATOM 669 C CA . PHE A 1 85 ? 14.862 -0.176 -4.860 1.00 83.69 85 PHE A CA 1
ATOM 670 C C . PHE A 1 85 ? 16.383 -0.088 -4.891 1.00 83.69 85 PHE A C 1
ATOM 672 O O . PHE A 1 85 ? 16.996 0.300 -3.901 1.00 83.69 85 PHE A O 1
ATOM 679 N N . SER A 1 86 ? 16.991 -0.502 -6.001 1.00 78.69 86 SER A N 1
ATOM 680 C CA . SER A 1 86 ? 18.427 -0.744 -6.053 1.00 78.69 86 SER A CA 1
ATOM 681 C C . SER A 1 86 ? 19.211 0.426 -6.628 1.00 78.69 86 SER A C 1
ATOM 683 O O . SER A 1 86 ? 20.364 0.583 -6.260 1.00 78.69 86 SER A O 1
ATOM 685 N N . GLY A 1 87 ? 18.648 1.213 -7.551 1.00 72.31 87 GLY A N 1
ATOM 686 C CA . GLY A 1 87 ? 19.373 2.292 -8.237 1.00 72.31 87 GLY A CA 1
ATOM 687 C C . GLY A 1 87 ? 20.642 1.882 -9.017 1.00 72.31 87 GLY A C 1
ATOM 688 O O . GLY A 1 87 ? 21.310 2.767 -9.536 1.00 72.31 87 GLY A O 1
ATOM 689 N N . LEU A 1 88 ? 20.985 0.586 -9.116 1.00 58.38 88 LEU A N 1
ATOM 690 C CA . LEU A 1 88 ? 22.329 0.112 -9.501 1.00 58.38 88 LEU A CA 1
ATOM 691 C C . LEU A 1 88 ? 22.531 -0.255 -10.989 1.00 58.38 88 LEU A C 1
ATOM 693 O O . LEU A 1 88 ? 23.669 -0.453 -11.388 1.00 58.38 88 LEU A O 1
ATOM 697 N N . ASP A 1 89 ? 21.491 -0.290 -11.829 1.00 65.75 89 ASP A N 1
ATOM 698 C CA . ASP A 1 89 ? 21.596 -0.828 -13.209 1.00 65.75 89 ASP A CA 1
ATOM 699 C C . ASP A 1 89 ? 21.642 0.228 -14.335 1.00 65.75 89 ASP A C 1
ATOM 701 O O . ASP A 1 89 ? 21.363 -0.070 -15.499 1.00 65.75 89 ASP A O 1
ATOM 705 N N . ASP A 1 90 ? 21.968 1.490 -14.034 1.00 69.69 90 ASP A N 1
ATOM 706 C CA . ASP A 1 90 ? 21.927 2.541 -15.066 1.00 69.69 90 ASP A CA 1
ATOM 707 C C . ASP A 1 90 ? 23.053 2.450 -16.094 1.00 69.69 90 ASP A C 1
ATOM 709 O O . ASP A 1 90 ? 22.832 2.689 -17.285 1.00 69.69 90 ASP A O 1
ATOM 713 N N . ASP A 1 91 ? 24.250 2.081 -15.646 1.00 74.62 91 ASP A N 1
ATOM 714 C CA . ASP A 1 91 ? 25.440 2.120 -16.491 1.00 74.62 91 ASP A CA 1
ATOM 715 C C . ASP A 1 91 ? 25.398 1.042 -17.581 1.00 74.62 91 ASP A C 1
ATOM 717 O O . ASP A 1 91 ? 25.785 1.303 -18.721 1.00 74.62 91 ASP A O 1
ATOM 721 N N . TYR A 1 92 ? 24.817 -0.124 -17.279 1.00 70.88 92 TYR A N 1
ATOM 722 C CA . TYR A 1 92 ? 24.652 -1.220 -18.236 1.00 70.88 92 TYR A CA 1
ATOM 723 C C . TYR A 1 92 ? 23.711 -0.844 -19.391 1.00 70.88 92 TYR A C 1
ATOM 725 O O . TYR A 1 92 ? 24.043 -1.019 -20.565 1.00 70.88 92 TYR A O 1
ATOM 733 N N . MET A 1 93 ? 22.552 -0.252 -19.083 1.00 69.94 93 MET A N 1
ATOM 734 C CA . MET A 1 93 ? 21.593 0.178 -20.110 1.00 69.94 93 MET A CA 1
ATOM 735 C C . MET A 1 93 ? 22.136 1.337 -20.941 1.00 69.94 93 MET A C 1
ATOM 737 O O . MET A 1 93 ? 21.966 1.379 -22.160 1.00 69.94 93 MET A O 1
ATOM 741 N N . ARG A 1 94 ? 22.842 2.267 -20.297 1.00 74.00 94 ARG A N 1
ATOM 742 C CA . ARG A 1 94 ? 23.449 3.410 -20.976 1.00 74.00 94 ARG A CA 1
ATOM 743 C C . ARG A 1 94 ? 24.562 2.988 -21.936 1.00 74.00 94 ARG A C 1
ATOM 745 O O . ARG A 1 94 ? 24.717 3.611 -22.983 1.00 74.00 94 ARG A O 1
ATOM 752 N N . GLN A 1 95 ? 25.293 1.923 -21.608 1.00 75.75 95 GLN A N 1
ATOM 753 C CA . GLN A 1 95 ? 26.291 1.327 -22.493 1.00 75.75 95 GLN A CA 1
ATOM 754 C C . GLN A 1 95 ? 25.642 0.618 -23.692 1.00 75.75 95 GLN A C 1
ATOM 756 O O . GLN A 1 95 ? 26.137 0.745 -24.810 1.00 75.75 95 GLN A O 1
ATOM 761 N N . LYS A 1 96 ? 24.510 -0.068 -23.483 1.00 73.81 96 LYS A N 1
ATOM 762 C CA . LYS A 1 96 ? 23.790 -0.807 -24.534 1.00 73.81 96 LYS A CA 1
ATOM 763 C C . LYS A 1 96 ? 23.052 0.085 -25.539 1.00 73.81 96 LYS A C 1
ATOM 765 O O . LYS A 1 96 ? 23.015 -0.249 -26.717 1.00 73.81 96 LYS A O 1
ATOM 770 N N . LEU A 1 97 ? 22.505 1.230 -25.119 1.00 74.38 97 LEU A N 1
ATOM 771 C CA . LEU A 1 97 ? 21.785 2.139 -26.029 1.00 74.38 97 LEU A CA 1
ATOM 772 C C . LEU A 1 97 ? 22.710 2.961 -26.954 1.00 74.38 97 LEU A C 1
ATOM 774 O O . LEU A 1 97 ? 22.230 3.598 -27.893 1.00 74.38 97 LEU A O 1
ATOM 778 N N . GLY A 1 98 ? 24.025 2.947 -26.718 1.00 75.06 98 GLY A N 1
ATOM 779 C CA . GLY A 1 98 ? 25.001 3.709 -27.498 1.00 75.06 98 GLY A CA 1
ATOM 780 C C . GLY A 1 98 ? 24.850 5.239 -27.379 1.00 75.06 98 GLY A C 1
ATOM 781 O O . GLY A 1 98 ? 23.952 5.759 -26.707 1.00 75.06 98 GLY A O 1
ATOM 782 N N . PRO A 1 99 ? 25.746 6.020 -28.005 1.00 73.25 99 PRO A N 1
ATOM 783 C CA . PRO A 1 99 ? 25.640 7.476 -28.052 1.00 73.25 99 PRO A CA 1
ATOM 784 C C . PRO A 1 99 ? 24.594 7.905 -29.099 1.00 73.25 99 PRO A C 1
ATOM 786 O O . PRO A 1 99 ? 24.929 8.261 -30.225 1.00 73.25 99 PRO A O 1
ATOM 789 N N . GLY A 1 100 ? 23.313 7.859 -28.728 1.00 77.25 100 GLY A N 1
ATOM 790 C CA . GLY A 1 100 ? 22.191 8.273 -29.575 1.00 77.25 100 GLY A CA 1
ATOM 791 C C . GLY A 1 100 ? 21.160 9.138 -28.843 1.00 77.25 100 GLY A C 1
ATOM 792 O O . GLY A 1 100 ? 21.151 9.239 -27.614 1.00 77.25 100 GLY A O 1
ATOM 793 N N . ASN A 1 101 ? 20.245 9.748 -29.603 1.00 76.19 101 ASN A N 1
ATOM 794 C CA . ASN A 1 101 ? 19.147 10.561 -29.056 1.00 76.19 101 ASN A CA 1
ATOM 795 C C . ASN A 1 101 ? 18.186 9.740 -28.169 1.00 76.19 101 ASN A C 1
ATOM 797 O O . ASN A 1 101 ? 17.547 10.287 -27.269 1.00 76.19 101 ASN A O 1
ATOM 801 N N . THR A 1 102 ? 18.110 8.426 -28.388 1.00 82.06 102 THR A N 1
ATOM 802 C CA . THR A 1 102 ? 17.320 7.471 -27.594 1.00 82.06 102 THR A CA 1
ATOM 803 C C . THR A 1 102 ? 17.821 7.358 -26.155 1.00 82.06 102 THR A C 1
ATOM 805 O O . THR A 1 102 ? 17.013 7.273 -25.232 1.00 82.06 102 THR A O 1
ATOM 808 N N . THR A 1 103 ? 19.134 7.462 -25.938 1.00 85.50 103 THR A N 1
ATOM 809 C CA . THR A 1 103 ? 19.761 7.427 -24.608 1.00 85.50 103 THR A CA 1
ATOM 810 C C . THR A 1 103 ? 19.357 8.630 -23.767 1.00 85.50 103 THR A C 1
ATOM 812 O O . THR A 1 103 ? 19.060 8.491 -22.582 1.00 85.50 103 THR A O 1
ATOM 815 N N . VAL A 1 104 ? 19.284 9.820 -24.373 1.00 88.44 104 VAL A N 1
ATOM 816 C CA . VAL A 1 104 ? 18.842 11.035 -23.671 1.00 88.44 104 VAL A CA 1
ATOM 817 C C . VAL A 1 104 ? 17.377 10.910 -23.253 1.00 88.44 104 VAL A C 1
ATOM 819 O O . VAL A 1 104 ? 17.038 11.222 -22.111 1.00 88.44 104 VAL A O 1
ATOM 822 N N . LEU A 1 105 ? 16.519 10.409 -24.149 1.00 89.81 105 LEU A N 1
ATOM 823 C CA . LEU A 1 105 ? 15.106 10.181 -23.852 1.00 89.81 105 LEU A CA 1
ATOM 824 C C . LEU A 1 105 ? 14.926 9.147 -22.733 1.00 89.81 105 LEU A C 1
ATOM 826 O O . LEU A 1 105 ? 14.154 9.393 -21.810 1.00 89.81 105 LEU A O 1
ATOM 830 N N . TYR A 1 106 ? 15.674 8.040 -22.775 1.00 88.88 106 TYR A N 1
ATOM 831 C CA . TYR A 1 106 ? 15.673 7.011 -21.733 1.00 88.88 106 TYR A CA 1
ATOM 832 C C . TYR A 1 106 ? 16.032 7.592 -20.364 1.00 88.88 106 TYR A C 1
ATOM 834 O O . TYR A 1 106 ? 15.280 7.417 -19.406 1.00 88.88 106 TYR A O 1
ATOM 842 N N . VAL A 1 107 ? 17.140 8.336 -20.279 1.00 89.19 107 VAL A N 1
ATOM 843 C CA . VAL A 1 107 ? 17.592 8.952 -19.024 1.00 89.19 107 VAL A CA 1
ATOM 844 C C . VAL A 1 107 ? 16.548 9.940 -18.501 1.00 89.19 107 VAL A C 1
ATOM 846 O O . VAL A 1 107 ? 16.222 9.906 -17.318 1.00 89.19 107 VAL A O 1
ATOM 849 N N . MET A 1 108 ? 15.967 10.777 -19.366 1.00 91.56 108 MET A N 1
ATOM 850 C CA . MET A 1 108 ? 14.912 11.718 -18.969 1.00 91.56 108 MET A CA 1
ATOM 851 C C . MET A 1 108 ? 13.671 11.001 -18.425 1.00 91.56 108 MET A C 1
ATOM 853 O O . MET A 1 108 ? 13.173 11.357 -17.355 1.00 91.56 108 MET A O 1
ATOM 857 N N . LEU A 1 109 ? 13.191 9.969 -19.127 1.00 91.81 109 LEU A N 1
ATOM 858 C CA . LEU A 1 109 ? 12.025 9.189 -18.709 1.00 91.81 109 LEU A CA 1
ATOM 859 C C . LEU A 1 109 ? 12.288 8.460 -17.391 1.00 91.81 109 LEU A C 1
ATOM 861 O O . LEU A 1 109 ? 11.418 8.417 -16.521 1.00 91.81 109 LEU A O 1
ATOM 865 N N . LYS A 1 110 ? 13.506 7.936 -17.221 1.00 88.75 110 LYS A N 1
ATOM 866 C CA . LYS A 1 110 ? 13.935 7.262 -15.999 1.00 88.75 110 LYS A CA 1
ATOM 867 C C . LYS A 1 110 ? 14.016 8.217 -14.817 1.00 88.75 110 LYS A C 1
ATOM 869 O O . LYS A 1 110 ? 13.482 7.900 -13.761 1.00 88.75 110 LYS A O 1
ATOM 874 N N . VAL A 1 111 ? 14.648 9.378 -14.975 1.00 90.75 111 VAL A N 1
ATOM 875 C CA . VAL A 1 111 ? 14.738 10.381 -13.904 1.00 90.75 111 VAL A CA 1
ATOM 876 C C . VAL A 1 111 ? 13.340 10.834 -13.492 1.00 90.75 111 VAL A C 1
ATOM 878 O O . VAL A 1 111 ? 13.044 10.886 -12.299 1.00 90.75 111 VAL A O 1
ATOM 881 N N . LEU A 1 112 ? 12.455 11.089 -14.462 1.00 93.06 112 LEU A N 1
ATOM 882 C CA . LEU A 1 112 ? 11.065 11.443 -14.187 1.00 93.06 112 LEU A CA 1
ATOM 883 C C . LEU A 1 112 ? 10.342 10.333 -13.415 1.00 93.06 112 LEU A C 1
ATOM 885 O O . LEU A 1 112 ? 9.708 10.610 -12.399 1.00 93.06 112 LEU A O 1
ATOM 889 N N . TYR A 1 113 ? 10.472 9.083 -13.861 1.00 91.69 113 TYR A N 1
ATOM 890 C CA . TYR A 1 113 ? 9.916 7.916 -13.183 1.00 91.69 113 TYR A CA 1
ATOM 891 C C . TYR A 1 113 ? 10.451 7.773 -11.750 1.00 91.69 113 TYR A C 1
ATOM 893 O O . TYR A 1 113 ? 9.666 7.609 -10.818 1.00 91.69 113 TYR A O 1
ATOM 901 N N . GLN A 1 114 ? 11.765 7.908 -11.551 1.00 89.88 114 GLN A N 1
ATOM 902 C CA . GLN A 1 114 ? 12.405 7.785 -10.243 1.00 89.88 114 GLN A CA 1
ATOM 903 C C . GLN A 1 114 ? 11.936 8.882 -9.287 1.00 89.88 114 GLN A C 1
ATOM 905 O O . GLN A 1 114 ? 11.589 8.583 -8.148 1.00 89.88 114 GLN A O 1
ATOM 910 N N . VAL A 1 115 ? 11.883 10.140 -9.735 1.00 91.19 115 VAL A N 1
ATOM 911 C CA . VAL A 1 115 ? 11.379 11.264 -8.931 1.00 91.19 115 VAL A CA 1
ATOM 912 C C . VAL A 1 115 ? 9.913 11.044 -8.571 1.00 91.19 115 VAL A C 1
ATOM 914 O O . VAL A 1 115 ? 9.525 11.192 -7.413 1.00 91.19 115 VAL A O 1
ATOM 917 N N . LEU A 1 116 ? 9.096 10.641 -9.540 1.00 91.06 116 LEU A N 1
ATOM 918 C CA . LEU A 1 116 ? 7.668 10.455 -9.333 1.00 91.06 116 LEU A CA 1
ATOM 919 C C . LEU A 1 116 ? 7.400 9.297 -8.356 1.00 91.06 116 LEU A C 1
ATOM 921 O O . LEU A 1 116 ? 6.725 9.487 -7.348 1.00 91.06 116 LEU A O 1
ATOM 925 N N . VAL A 1 117 ? 7.984 8.121 -8.581 1.00 89.44 117 VAL A N 1
ATOM 926 C CA . VAL A 1 117 ? 7.757 6.938 -7.735 1.00 89.44 117 VAL A CA 1
ATOM 927 C C . VAL A 1 117 ? 8.463 7.041 -6.380 1.00 89.44 117 VAL A C 1
ATOM 929 O O . VAL A 1 117 ? 7.888 6.688 -5.354 1.00 89.44 117 VAL A O 1
ATOM 932 N N . THR A 1 118 ? 9.694 7.543 -6.335 1.00 87.00 118 THR A N 1
ATOM 933 C CA . THR A 1 118 ? 10.480 7.542 -5.089 1.00 87.00 118 THR A CA 1
ATOM 934 C C . THR A 1 118 ? 10.153 8.735 -4.211 1.00 87.00 118 THR A C 1
ATOM 936 O O . THR A 1 118 ? 10.056 8.586 -3.001 1.00 87.00 118 THR A O 1
ATOM 939 N N . ILE A 1 119 ? 9.988 9.925 -4.790 1.00 89.19 119 ILE A N 1
ATOM 940 C CA . ILE A 1 119 ? 9.790 11.146 -4.001 1.00 89.19 119 ILE A CA 1
ATOM 941 C C . ILE A 1 119 ? 8.298 11.381 -3.794 1.00 89.19 119 ILE A C 1
ATOM 943 O O . ILE A 1 119 ? 7.838 11.485 -2.661 1.00 89.19 119 ILE A O 1
ATOM 947 N N . VAL A 1 120 ? 7.514 11.433 -4.873 1.00 88.44 120 VAL A N 1
ATOM 948 C CA . VAL A 1 120 ? 6.096 11.809 -4.766 1.00 88.44 120 VAL A CA 1
ATOM 949 C C . VAL A 1 120 ? 5.274 10.686 -4.136 1.00 88.44 120 VAL A C 1
ATOM 951 O O . VAL A 1 120 ? 4.542 10.927 -3.175 1.00 88.44 120 VAL A O 1
ATOM 954 N N . LEU A 1 121 ? 5.414 9.451 -4.622 1.00 88.12 121 LEU A N 1
ATOM 955 C CA . LEU A 1 121 ? 4.607 8.335 -4.124 1.00 88.12 121 LEU A CA 1
ATOM 956 C C . LEU A 1 121 ? 4.990 7.922 -2.698 1.00 88.12 121 LEU A C 1
ATOM 958 O O . LEU A 1 121 ? 4.089 7.623 -1.919 1.00 88.12 121 LEU A O 1
ATOM 962 N N . LEU A 1 122 ? 6.272 7.960 -2.317 1.00 89.50 122 LEU A N 1
ATOM 963 C CA . LEU A 1 122 ? 6.678 7.667 -0.937 1.00 89.50 122 LEU A CA 1
ATOM 964 C C . LEU A 1 122 ? 6.138 8.714 0.046 1.00 89.50 122 LEU A C 1
ATOM 966 O O . LEU A 1 122 ? 5.608 8.354 1.095 1.00 89.50 122 LEU A O 1
ATOM 970 N N . ASN A 1 123 ? 6.205 10.000 -0.314 1.00 90.69 123 ASN A N 1
ATOM 971 C CA . ASN A 1 123 ? 5.699 11.080 0.532 1.00 90.69 123 ASN A CA 1
ATOM 972 C C . ASN A 1 123 ? 4.180 10.991 0.722 1.00 90.69 123 ASN A C 1
ATOM 974 O O . ASN A 1 123 ? 3.685 11.136 1.841 1.00 90.69 123 ASN A O 1
ATOM 978 N N . ILE A 1 124 ? 3.439 10.696 -0.350 1.00 90.69 124 ILE A N 1
ATOM 979 C CA . ILE A 1 124 ? 1.986 10.498 -0.276 1.00 90.69 124 ILE A CA 1
ATOM 980 C C . ILE A 1 124 ? 1.647 9.232 0.520 1.00 90.69 124 ILE A C 1
ATOM 982 O O . ILE A 1 124 ? 0.734 9.256 1.343 1.00 90.69 124 ILE A O 1
ATOM 986 N N . LEU A 1 125 ? 2.392 8.140 0.331 1.00 90.44 125 LEU A N 1
ATOM 987 C CA . LEU A 1 125 ? 2.175 6.892 1.061 1.00 90.44 125 LEU A CA 1
ATOM 988 C C . LEU A 1 125 ? 2.329 7.096 2.571 1.00 90.44 125 LEU A C 1
ATOM 990 O O . LEU A 1 125 ? 1.464 6.680 3.340 1.00 90.44 125 LEU A O 1
ATOM 994 N N . ILE A 1 126 ? 3.402 7.766 2.993 1.00 90.94 126 ILE A N 1
ATOM 995 C CA . ILE A 1 126 ? 3.648 8.058 4.409 1.00 90.94 126 ILE A CA 1
ATOM 996 C C . ILE A 1 126 ? 2.544 8.962 4.969 1.00 90.94 126 ILE A C 1
ATOM 998 O O . ILE A 1 126 ? 2.054 8.696 6.067 1.00 90.94 126 ILE A O 1
ATOM 1002 N N . ALA A 1 127 ? 2.101 9.973 4.214 1.00 93.12 127 ALA A N 1
ATOM 1003 C CA . ALA A 1 127 ? 1.003 10.845 4.629 1.00 93.12 127 ALA A CA 1
ATOM 1004 C C . ALA A 1 127 ? -0.304 10.061 4.856 1.00 93.12 127 ALA A C 1
ATOM 1006 O O . ALA A 1 127 ? -0.929 10.196 5.909 1.00 93.12 127 ALA A O 1
ATOM 1007 N N . ILE A 1 128 ? -0.674 9.176 3.923 1.00 91.69 128 ILE A N 1
ATOM 1008 C CA . ILE A 1 128 ? -1.888 8.349 4.024 1.00 91.69 128 ILE A CA 1
ATOM 1009 C C . ILE A 1 128 ? -1.797 7.365 5.196 1.00 91.69 128 ILE A C 1
ATOM 1011 O O . ILE A 1 128 ? -2.785 7.157 5.909 1.00 91.69 128 ILE A O 1
ATOM 1015 N N . ILE A 1 129 ? -0.628 6.750 5.408 1.00 90.19 129 ILE A N 1
ATOM 1016 C CA . ILE A 1 129 ? -0.403 5.845 6.544 1.00 90.19 129 ILE A CA 1
ATOM 1017 C C . ILE A 1 129 ? -0.533 6.616 7.858 1.00 90.19 129 ILE A C 1
ATOM 1019 O O . ILE A 1 129 ? -1.204 6.131 8.766 1.00 90.19 129 ILE A O 1
ATOM 1023 N N . GLY A 1 130 ? 0.057 7.810 7.948 1.00 90.38 130 GLY A N 1
ATOM 1024 C CA . GLY A 1 130 ? -0.012 8.662 9.134 1.00 90.38 130 GLY A CA 1
ATOM 1025 C C . GLY A 1 130 ? -1.447 9.041 9.494 1.00 90.38 130 GLY A C 1
ATOM 1026 O O . GLY A 1 130 ? -1.882 8.806 10.619 1.00 90.38 130 GLY A O 1
ATOM 1027 N N . GLU A 1 131 ? -2.215 9.543 8.527 1.00 89.00 131 GLU A N 1
ATOM 1028 C CA . GLU A 1 131 ? -3.621 9.902 8.740 1.00 89.00 131 GLU A CA 1
ATOM 1029 C C . GLU A 1 131 ? -4.469 8.680 9.120 1.00 89.00 131 GLU A C 1
ATOM 1031 O O . GLU A 1 131 ? -5.258 8.718 10.068 1.00 89.00 131 GLU A O 1
ATOM 1036 N N . SER A 1 132 ? -4.275 7.560 8.419 1.00 87.19 132 SER A N 1
ATOM 1037 C CA . SER A 1 132 ? -5.019 6.331 8.694 1.00 87.19 132 SER A CA 1
ATOM 1038 C C . SER A 1 132 ? -4.701 5.762 10.072 1.00 87.19 132 SER A C 1
ATOM 1040 O O . SER A 1 132 ? -5.596 5.247 10.737 1.00 87.19 132 SER A O 1
ATOM 1042 N N . TYR A 1 133 ? -3.450 5.866 10.520 1.00 87.00 133 TYR A N 1
ATOM 1043 C CA . TYR A 1 133 ? -3.044 5.402 11.840 1.00 87.00 133 TYR A CA 1
ATOM 1044 C C . TYR A 1 133 ? -3.677 6.244 12.954 1.00 87.00 133 TYR A C 1
ATOM 1046 O O . TYR A 1 133 ? -4.232 5.678 13.897 1.00 87.00 133 TYR A O 1
ATOM 1054 N N . SER A 1 134 ? -3.677 7.574 12.811 1.00 86.44 134 SER A N 1
ATOM 1055 C CA . SER A 1 134 ? -4.324 8.485 13.764 1.00 86.44 134 SER A CA 1
ATOM 1056 C C . SER A 1 134 ? -5.829 8.233 13.872 1.00 86.44 134 SER A C 1
ATOM 1058 O O . SER A 1 134 ? -6.344 8.075 14.977 1.00 86.44 134 SER A O 1
ATOM 1060 N N . GLN A 1 135 ? -6.528 8.076 12.742 1.00 85.75 135 GLN A N 1
ATOM 1061 C CA . GLN A 1 135 ? -7.967 7.780 12.753 1.00 85.75 135 GLN A CA 1
ATOM 1062 C C . GLN A 1 135 ? -8.288 6.436 13.424 1.00 85.75 135 GLN A C 1
ATOM 1064 O O . GLN A 1 135 ? -9.293 6.308 14.122 1.00 85.75 135 GLN A O 1
ATOM 1069 N N . VAL A 1 136 ? -7.438 5.421 13.236 1.00 84.06 136 VAL A N 1
ATOM 1070 C CA . VAL A 1 136 ? -7.638 4.125 13.897 1.00 84.06 136 VAL A CA 1
ATOM 1071 C C . VAL A 1 136 ? -7.389 4.219 15.397 1.00 84.06 136 VAL A C 1
ATOM 1073 O O . VAL A 1 136 ? -8.115 3.595 16.166 1.00 84.06 136 VAL A O 1
ATOM 1076 N N . LEU A 1 137 ? -6.399 4.998 15.833 1.00 83.94 137 LEU A N 1
ATOM 1077 C CA . LEU A 1 137 ? -6.150 5.236 17.255 1.00 83.94 137 LEU A CA 1
ATOM 1078 C C . LEU A 1 137 ? -7.353 5.885 17.946 1.00 83.94 137 LEU A C 1
ATOM 1080 O O . LEU A 1 137 ? -7.744 5.419 19.014 1.00 83.94 137 LEU A O 1
ATOM 1084 N N . GLU A 1 138 ? -7.971 6.883 17.315 1.00 85.38 138 GLU A N 1
ATOM 1085 C CA . GLU A 1 138 ? -9.167 7.553 17.843 1.00 85.38 138 GLU A CA 1
ATOM 1086 C C . GLU A 1 138 ? -10.378 6.611 17.922 1.00 85.38 138 GLU A C 1
ATOM 1088 O O . GLU A 1 138 ? -11.136 6.630 18.892 1.00 85.38 138 GLU A O 1
ATOM 1093 N N . GLN A 1 139 ? -10.555 5.735 16.929 1.00 83.50 139 GLN A N 1
ATOM 1094 C CA . GLN A 1 139 ? -11.697 4.816 16.877 1.00 83.50 139 GLN A CA 1
ATOM 1095 C C . GLN A 1 139 ? -11.500 3.544 17.710 1.00 83.50 139 GLN A C 1
ATOM 1097 O O . GLN A 1 139 ? -12.482 2.904 18.099 1.00 83.50 139 GLN A O 1
ATOM 1102 N N . LYS A 1 140 ? -10.254 3.183 18.037 1.00 80.81 140 LYS A N 1
ATOM 1103 C CA . LYS A 1 140 ? -9.908 1.929 18.717 1.00 80.81 140 LYS A CA 1
ATOM 1104 C C . LYS A 1 140 ? -10.613 1.758 20.057 1.00 80.81 140 LYS A C 1
ATOM 1106 O O . LYS A 1 140 ? -11.018 0.642 20.374 1.00 80.81 140 LYS A O 1
ATOM 1111 N N . GLU A 1 141 ? -10.773 2.817 20.847 1.00 80.06 141 GLU A N 1
ATOM 1112 C CA . GLU A 1 141 ? -11.441 2.710 22.151 1.00 80.06 141 GLU A CA 1
ATOM 1113 C C . GLU A 1 141 ? -12.926 2.359 22.003 1.00 80.06 141 GLU A C 1
ATOM 1115 O O . GLU A 1 141 ? -13.429 1.456 22.680 1.00 80.06 141 GLU A O 1
ATOM 1120 N N . CYS A 1 142 ? -13.607 3.007 21.056 1.00 82.19 142 CYS A N 1
ATOM 1121 C CA . CYS A 1 142 ? -15.011 2.744 20.755 1.00 82.19 142 CYS A CA 1
ATOM 1122 C C . CYS A 1 142 ? -15.208 1.354 20.134 1.00 82.19 142 CYS A C 1
ATOM 1124 O O . CYS A 1 142 ? -16.105 0.615 20.547 1.00 82.19 142 CYS A O 1
ATOM 1126 N N . GLU A 1 143 ? -14.358 0.963 19.181 1.00 80.12 143 GLU A N 1
ATOM 1127 C CA . GLU A 1 143 ? -14.426 -0.358 18.548 1.00 80.12 143 GLU A CA 1
ATOM 1128 C C . GLU A 1 143 ? -14.115 -1.486 19.530 1.00 80.12 143 GLU A C 1
ATOM 1130 O O . GLU A 1 143 ? -14.780 -2.520 19.519 1.00 80.12 143 GLU A O 1
ATOM 1135 N N . LEU A 1 144 ? -13.149 -1.291 20.428 1.00 77.88 144 LEU A N 1
ATOM 1136 C CA . LEU A 1 144 ? -12.811 -2.277 21.448 1.00 77.88 144 LEU A CA 1
ATOM 1137 C C . LEU A 1 144 ? -13.955 -2.456 22.448 1.00 77.88 144 LEU A C 1
ATOM 1139 O O . LEU A 1 144 ? -14.249 -3.587 22.838 1.00 77.88 144 LEU A O 1
ATOM 1143 N N . LEU A 1 145 ? -14.629 -1.371 22.838 1.00 83.00 145 LEU A N 1
ATOM 1144 C CA . LEU A 1 145 ? -15.806 -1.448 23.700 1.00 83.00 145 LEU A CA 1
ATOM 1145 C C . LEU A 1 145 ? -16.973 -2.154 22.996 1.00 83.00 145 LEU A C 1
ATOM 1147 O O . LEU A 1 145 ? -17.596 -3.042 23.580 1.00 83.00 145 LEU A O 1
ATOM 1151 N N . ARG A 1 146 ? -17.220 -1.826 21.722 1.00 83.88 146 ARG A N 1
ATOM 1152 C CA . ARG A 1 146 ? -18.248 -2.475 20.897 1.00 83.88 146 ARG A CA 1
ATOM 1153 C C . ARG A 1 146 ? -17.966 -3.963 20.690 1.00 83.88 146 ARG A C 1
ATOM 1155 O O . ARG A 1 146 ? -18.877 -4.776 20.839 1.00 83.88 146 ARG A O 1
ATOM 1162 N N . ASN A 1 147 ? -16.724 -4.332 20.388 1.00 78.31 147 ASN A N 1
ATOM 1163 C CA . ASN A 1 147 ? -16.330 -5.729 20.220 1.00 78.31 147 ASN A CA 1
ATOM 1164 C C . ASN A 1 147 ? -16.484 -6.500 21.529 1.00 78.31 147 ASN A C 1
ATOM 1166 O O . ASN A 1 147 ? -17.033 -7.593 21.511 1.00 78.31 147 ASN A O 1
ATOM 1170 N N . LYS A 1 148 ? -16.097 -5.922 22.675 1.00 84.06 148 LYS A N 1
ATOM 1171 C CA . LYS A 1 148 ? -16.335 -6.541 23.990 1.00 84.06 148 LYS A CA 1
ATOM 1172 C C . LYS A 1 148 ? -17.820 -6.757 24.272 1.00 84.06 148 LYS A C 1
ATOM 1174 O O . LYS A 1 148 ? -18.184 -7.830 24.739 1.00 84.06 148 LYS A O 1
ATOM 1179 N N . ALA A 1 149 ? -18.665 -5.767 23.982 1.00 89.50 149 ALA A N 1
ATOM 1180 C CA . ALA A 1 149 ? -20.110 -5.896 24.148 1.00 89.50 149 ALA A CA 1
ATOM 1181 C C . ALA A 1 149 ? -20.692 -6.986 23.233 1.00 89.50 149 ALA A C 1
ATOM 1183 O O . ALA A 1 149 ? -21.489 -7.800 23.682 1.00 89.50 149 ALA A O 1
ATOM 1184 N N . THR A 1 150 ? -20.239 -7.046 21.979 1.00 87.94 150 THR A N 1
ATOM 1185 C CA . THR A 1 150 ? -20.676 -8.060 21.005 1.00 87.94 150 THR A CA 1
ATOM 1186 C C . THR A 1 150 ? -20.278 -9.464 21.456 1.00 87.94 150 THR A C 1
ATOM 1188 O O . THR A 1 150 ? -21.121 -10.350 21.514 1.00 87.94 150 THR A O 1
ATOM 1191 N N . LEU A 1 151 ? -19.023 -9.650 21.871 1.00 83.56 151 LEU A N 1
ATOM 1192 C CA . LEU A 1 151 ? -18.507 -10.935 22.352 1.00 83.56 151 LEU A CA 1
ATOM 1193 C C . LEU A 1 151 ? -19.231 -11.391 23.627 1.00 83.56 151 LEU A C 1
ATOM 1195 O O . LEU A 1 151 ? -19.478 -12.577 23.813 1.00 83.56 151 LEU A O 1
ATOM 1199 N N . LEU A 1 152 ? -19.604 -10.447 24.495 1.00 88.44 152 LEU A N 1
ATOM 1200 C CA . LEU A 1 152 ? -20.397 -10.734 25.686 1.00 88.44 152 LEU A CA 1
ATOM 1201 C C . LEU A 1 152 ? -21.810 -11.202 25.318 1.00 88.44 152 LEU A C 1
ATOM 1203 O O . LEU A 1 152 ? -22.254 -12.200 25.871 1.00 88.44 152 LEU A O 1
ATOM 1207 N N . ILE A 1 153 ? -22.472 -10.546 24.359 1.00 93.75 153 ILE A N 1
ATOM 1208 C CA . ILE A 1 153 ? -23.800 -10.948 23.864 1.00 93.75 153 ILE A CA 1
ATOM 1209 C C . ILE A 1 153 ? -23.743 -12.325 23.188 1.00 93.75 153 ILE A C 1
ATOM 1211 O O . ILE A 1 153 ? -24.608 -13.163 23.420 1.00 93.75 153 ILE A O 1
ATOM 1215 N N . GLU A 1 154 ? -22.718 -12.593 22.376 1.00 90.94 154 GLU A N 1
ATOM 1216 C CA . GLU A 1 154 ? -22.526 -13.905 21.745 1.00 90.94 154 GLU A CA 1
ATOM 1217 C C . GLU A 1 154 ? -22.263 -14.999 22.789 1.00 90.94 154 G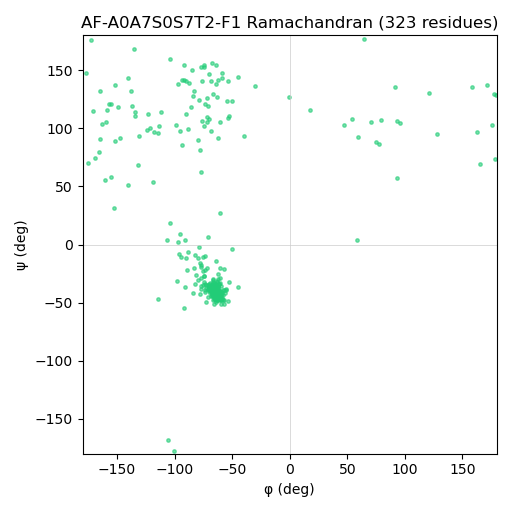LU A C 1
ATOM 1219 O O . GLU A 1 154 ? -22.852 -16.078 22.725 1.00 90.94 154 GLU A O 1
ATOM 1224 N N . ALA A 1 155 ? -21.426 -14.717 23.791 1.00 89.06 155 ALA A N 1
ATOM 1225 C CA . ALA A 1 155 ? -21.173 -15.639 24.893 1.00 89.06 155 ALA A CA 1
ATOM 1226 C C . ALA A 1 155 ? -22.431 -15.886 25.744 1.00 89.06 155 ALA A C 1
ATOM 1228 O O . ALA A 1 155 ? -22.649 -17.005 26.204 1.00 89.06 155 ALA A O 1
ATOM 1229 N N . GLU A 1 156 ? -23.261 -14.860 25.939 1.00 91.06 156 GLU A N 1
ATOM 1230 C CA . GLU A 1 156 ? -24.548 -14.943 26.630 1.00 91.06 156 GLU A CA 1
ATOM 1231 C C . GLU A 1 156 ? -25.551 -15.796 25.837 1.00 91.06 156 GLU A C 1
ATOM 1233 O O . GLU A 1 156 ? -26.191 -16.673 26.413 1.00 91.06 156 GLU A O 1
ATOM 1238 N N . ALA A 1 157 ? -25.611 -15.627 24.513 1.00 93.81 157 ALA A N 1
ATOM 1239 C CA . ALA A 1 157 ? -26.479 -16.399 23.622 1.00 93.81 157 ALA A CA 1
ATOM 1240 C C . ALA A 1 157 ? -26.103 -17.890 23.538 1.00 93.81 157 ALA A C 1
ATOM 1242 O O . ALA A 1 157 ? -26.970 -18.737 23.326 1.00 93.81 157 ALA A O 1
ATOM 1243 N N . LEU A 1 158 ? -24.821 -18.228 23.713 1.00 94.31 158 LEU A N 1
ATOM 1244 C CA . LEU A 1 158 ? -24.342 -19.616 23.751 1.00 94.31 158 LEU A CA 1
ATOM 1245 C C . LEU A 1 158 ? -24.513 -20.278 25.127 1.00 94.31 158 LEU A C 1
ATOM 1247 O O . LEU A 1 158 ? -24.291 -21.484 25.268 1.00 94.31 158 LEU A O 1
ATOM 1251 N N . MET A 1 159 ? -24.883 -19.512 26.156 1.00 93.50 159 MET A N 1
ATOM 1252 C CA . MET A 1 159 ? -24.965 -20.013 27.519 1.00 93.50 159 MET A CA 1
ATOM 1253 C C . MET A 1 159 ? -26.311 -20.715 27.769 1.00 93.50 159 MET A C 1
ATOM 1255 O O . MET A 1 159 ? -27.370 -20.161 27.477 1.00 93.50 159 MET A O 1
ATOM 1259 N N . PRO A 1 160 ? -26.324 -21.922 28.362 1.00 95.12 160 PRO A N 1
ATOM 1260 C CA . PRO A 1 160 ? -27.574 -22.585 28.708 1.00 95.12 160 PRO A CA 1
ATOM 1261 C C . PRO A 1 160 ? -28.391 -21.779 29.728 1.00 95.12 160 PRO A C 1
ATOM 1263 O O . PRO A 1 160 ? -27.840 -21.263 30.706 1.00 95.12 160 PRO A O 1
ATOM 1266 N N . ALA A 1 161 ? -29.720 -21.761 29.572 1.00 92.56 161 ALA A N 1
ATOM 1267 C CA . ALA A 1 161 ? -30.636 -20.975 30.409 1.00 92.56 161 ALA A CA 1
ATOM 1268 C C . ALA A 1 161 ? -30.467 -21.215 31.924 1.00 92.56 161 ALA A C 1
ATOM 1270 O O . ALA A 1 161 ? -30.623 -20.295 32.728 1.00 92.56 161 ALA A O 1
ATOM 1271 N N . PHE A 1 162 ? -30.085 -22.431 32.334 1.00 93.62 162 PHE A N 1
ATOM 1272 C CA . PHE A 1 162 ? -29.843 -22.749 33.744 1.00 93.62 162 PHE A CA 1
ATOM 1273 C C . PHE A 1 162 ? -28.622 -22.020 34.326 1.00 93.62 162 PHE A C 1
ATOM 1275 O O . PHE A 1 162 ? -28.637 -21.638 35.495 1.00 93.62 162 PHE A O 1
ATOM 1282 N N . VAL A 1 163 ? -27.566 -21.803 33.534 1.00 93.19 163 VAL A N 1
ATOM 1283 C CA . VAL A 1 163 ? -26.376 -21.051 33.967 1.00 93.19 163 VAL A CA 1
ATOM 1284 C C . VAL A 1 163 ? -26.739 -19.579 34.097 1.00 93.19 163 VAL A C 1
ATOM 1286 O O . VAL A 1 163 ? -26.448 -18.950 35.115 1.00 93.19 163 VAL A O 1
ATOM 1289 N N . MET A 1 164 ? -27.457 -19.067 33.100 1.00 91.31 164 MET A N 1
ATOM 1290 C CA . MET A 1 164 ? -27.911 -17.686 33.039 1.00 91.31 164 MET A CA 1
ATOM 1291 C C . MET A 1 164 ? -28.810 -17.328 34.230 1.00 91.31 164 MET A C 1
ATOM 1293 O O . MET A 1 164 ? -28.593 -16.310 34.883 1.00 91.31 164 MET A O 1
ATOM 1297 N N . ALA A 1 165 ? -29.738 -18.216 34.609 1.00 91.00 165 ALA A N 1
ATOM 1298 C CA . ALA A 1 165 ? -30.580 -18.049 35.793 1.00 91.00 165 ALA A CA 1
ATOM 1299 C C . ALA A 1 165 ? -29.768 -17.979 37.100 1.00 91.00 165 ALA A C 1
ATOM 1301 O O . ALA A 1 165 ? -30.066 -17.160 37.971 1.00 91.00 165 ALA A O 1
ATOM 1302 N N . ARG A 1 166 ? -28.707 -18.791 37.243 1.00 90.62 166 ARG A N 1
ATOM 1303 C CA . ARG A 1 166 ? -27.831 -18.757 38.431 1.00 90.62 166 ARG A CA 1
ATOM 1304 C C . ARG A 1 166 ? -27.006 -17.478 38.500 1.00 90.62 166 ARG A C 1
ATOM 1306 O O . ARG A 1 166 ? -26.881 -16.904 39.580 1.00 90.62 166 ARG A O 1
ATOM 1313 N N . ILE A 1 167 ? -26.469 -17.028 37.368 1.00 87.75 167 ILE A N 1
ATOM 1314 C CA . ILE A 1 167 ? -25.717 -15.773 37.277 1.00 87.75 167 ILE A CA 1
ATOM 1315 C C . ILE A 1 167 ? -26.640 -14.594 37.591 1.00 87.75 167 ILE A C 1
ATOM 1317 O O . ILE A 1 167 ? -26.312 -13.773 38.444 1.00 87.75 167 ILE A O 1
ATOM 1321 N N . ASN A 1 168 ? -27.831 -14.547 36.993 1.00 87.75 168 ASN A N 1
ATOM 1322 C CA . ASN A 1 168 ? -28.787 -13.470 37.225 1.00 87.75 168 ASN A CA 1
ATOM 1323 C C . ASN A 1 168 ? -29.279 -13.444 38.688 1.00 87.75 168 ASN A C 1
ATOM 1325 O O . ASN A 1 168 ? -29.383 -12.384 39.302 1.00 87.75 168 ASN A O 1
ATOM 1329 N N . ALA A 1 169 ? -29.476 -14.608 39.317 1.00 88.62 169 ALA A N 1
ATOM 1330 C CA . ALA A 1 169 ? -29.788 -14.698 40.746 1.00 88.62 169 ALA A CA 1
ATOM 1331 C C . ALA A 1 169 ? -28.627 -14.244 41.657 1.00 88.62 169 ALA A C 1
ATOM 1333 O O . ALA A 1 169 ? -28.865 -13.732 42.753 1.00 88.62 169 ALA A O 1
ATOM 1334 N N . ALA A 1 170 ? -27.374 -14.419 41.223 1.00 86.88 170 ALA A N 1
ATOM 1335 C CA . ALA A 1 170 ? -26.196 -13.951 41.951 1.00 86.88 170 ALA A CA 1
ATOM 1336 C C . ALA A 1 170 ? -25.972 -12.435 41.789 1.00 86.88 170 ALA A C 1
ATOM 1338 O O . ALA A 1 170 ? -25.607 -11.763 42.755 1.00 86.88 170 ALA A O 1
ATOM 1339 N N . ILE A 1 171 ? -26.219 -11.893 40.592 1.00 82.12 171 ILE A N 1
ATOM 1340 C CA . ILE A 1 171 ? -26.017 -10.475 40.261 1.00 82.12 171 ILE A CA 1
ATOM 1341 C C . ILE A 1 171 ? -27.159 -9.604 40.801 1.00 82.12 171 ILE A C 1
ATOM 1343 O O . ILE A 1 171 ? -26.897 -8.552 41.389 1.00 82.12 171 ILE A O 1
ATOM 1347 N N . SER A 1 172 ? -28.414 -10.053 40.679 1.00 73.25 172 SER A N 1
ATOM 1348 C CA . SER A 1 172 ? -29.604 -9.290 41.099 1.00 73.25 172 SER A CA 1
ATOM 1349 C C . SER A 1 172 ? -29.633 -8.959 42.593 1.00 73.25 172 SER A C 1
ATOM 1351 O O . SER A 1 172 ? -30.278 -7.998 43.002 1.00 73.25 172 SER A O 1
ATOM 1353 N N . LYS A 1 173 ? -28.881 -9.694 43.419 1.00 73.25 173 LYS A N 1
ATOM 1354 C CA . LYS A 1 173 ? -28.775 -9.431 44.858 1.00 73.25 173 LYS A CA 1
ATOM 1355 C C . LYS A 1 173 ? -27.826 -8.296 45.229 1.00 73.25 173 LYS A C 1
ATOM 1357 O O . LYS A 1 173 ? -27.821 -7.921 46.400 1.00 73.25 173 LYS A O 1
ATOM 1362 N N . LYS A 1 174 ? -26.995 -7.788 44.307 1.00 64.12 174 LYS A N 1
ATOM 1363 C CA . LYS A 1 174 ? -25.882 -6.911 44.699 1.00 64.12 174 LYS A CA 1
ATOM 1364 C C . LYS A 1 174 ? -25.977 -5.469 44.202 1.00 64.12 174 LYS A C 1
ATOM 1366 O O . LYS A 1 174 ? -25.808 -4.602 45.047 1.00 64.12 174 LYS A O 1
ATOM 1371 N N . TRP A 1 175 ? -26.280 -5.169 42.933 1.00 59.47 175 TRP A N 1
ATOM 1372 C CA . TRP A 1 175 ? -26.343 -3.767 42.463 1.00 59.47 175 TRP A CA 1
ATOM 1373 C C . TRP A 1 175 ? -27.220 -3.598 41.214 1.00 59.47 175 TRP A C 1
ATOM 1375 O O . TRP A 1 175 ? -26.926 -4.172 40.170 1.00 59.47 175 TRP A O 1
ATOM 1385 N N . LEU A 1 176 ? -28.264 -2.767 41.301 1.00 63.50 176 LEU A N 1
ATOM 1386 C CA . LEU A 1 176 ? -29.029 -2.305 40.141 1.00 63.50 176 LEU A CA 1
ATOM 1387 C C . LEU A 1 176 ? -28.359 -1.032 39.604 1.00 63.50 176 LEU A C 1
ATOM 1389 O O . LEU A 1 176 ? -28.534 0.053 40.158 1.00 63.50 176 LEU A O 1
ATOM 1393 N N . TYR A 1 177 ? -27.549 -1.159 38.554 1.00 56.84 177 TYR A N 1
ATOM 1394 C CA . TYR A 1 177 ? -26.907 -0.005 37.924 1.00 56.84 177 TYR A CA 1
ATOM 1395 C C . TYR A 1 177 ? -27.916 0.689 37.000 1.00 56.84 177 TYR A C 1
ATOM 1397 O O . TYR A 1 177 ? -28.065 0.339 35.832 1.00 56.84 177 TYR A O 1
ATOM 1405 N N . ALA A 1 178 ? -28.664 1.654 37.537 1.00 70.25 178 ALA A N 1
ATOM 1406 C CA . ALA A 1 178 ? -29.542 2.498 36.736 1.00 70.25 178 ALA A CA 1
ATOM 1407 C C . ALA A 1 178 ? -28.685 3.504 35.955 1.00 70.25 178 ALA A C 1
ATOM 1409 O O . ALA A 1 178 ? -28.207 4.496 36.511 1.00 70.25 178 ALA A O 1
ATOM 1410 N N . ILE A 1 179 ? -28.475 3.245 34.663 1.00 61.88 179 ILE A N 1
ATOM 1411 C CA . ILE A 1 179 ? -27.826 4.201 33.765 1.00 61.88 179 ILE A CA 1
ATOM 1412 C C . ILE A 1 179 ? -28.793 5.373 33.588 1.00 61.88 179 ILE A C 1
ATOM 1414 O O . ILE A 1 179 ? -29.742 5.315 32.808 1.00 61.88 179 ILE A O 1
ATOM 1418 N N . LYS A 1 180 ? -28.583 6.442 34.358 1.00 62.00 180 LYS A N 1
ATOM 1419 C CA . LYS A 1 180 ? -29.305 7.697 34.167 1.00 62.00 180 LYS A CA 1
ATOM 1420 C C . LYS A 1 180 ? -28.731 8.349 32.907 1.00 62.00 180 LYS A C 1
ATOM 1422 O O . LYS A 1 180 ? -27.524 8.602 32.893 1.00 62.00 180 LYS A O 1
ATOM 1427 N N . PRO A 1 181 ? -29.535 8.625 31.863 1.00 58.88 181 PRO A N 1
ATOM 1428 C CA . PRO A 1 181 ? -29.044 9.378 30.720 1.00 58.88 181 PRO A CA 1
ATOM 1429 C C . PRO A 1 181 ? -28.460 10.683 31.256 1.00 58.88 181 PRO A C 1
ATOM 1431 O O . PRO A 1 181 ? -29.122 11.403 32.015 1.00 58.88 181 PRO A O 1
ATOM 1434 N N . ARG A 1 182 ? -27.183 10.935 30.947 1.00 55.19 182 ARG A N 1
ATOM 1435 C CA . ARG A 1 182 ? -26.513 12.175 31.326 1.00 55.19 182 ARG A CA 1
ATOM 1436 C C . ARG A 1 182 ? -27.316 13.273 30.646 1.00 55.19 182 ARG A C 1
ATOM 1438 O O . ARG A 1 182 ? -27.278 13.388 29.424 1.00 55.19 182 ARG A O 1
ATOM 1445 N N . LYS A 1 183 ? -28.116 14.011 31.423 1.00 55.19 183 LYS A N 1
ATOM 1446 C CA . LYS A 1 183 ? -28.705 15.258 30.941 1.00 55.19 183 LYS A CA 1
ATOM 1447 C C . LYS A 1 183 ? -27.534 16.035 30.359 1.00 55.19 183 LYS A C 1
ATOM 1449 O O . LYS A 1 183 ? -26.510 16.163 31.030 1.00 55.19 183 LYS A O 1
ATOM 1454 N N . PHE A 1 184 ? -27.644 16.407 29.092 1.00 51.06 184 PHE A N 1
ATOM 1455 C CA . PHE A 1 184 ? -26.665 17.241 28.421 1.00 51.06 184 PHE A CA 1
ATOM 1456 C C . PHE A 1 184 ? -26.682 18.565 29.190 1.00 51.06 184 PHE A C 1
ATOM 1458 O O . PHE A 1 184 ? -27.583 19.376 29.010 1.00 51.06 184 PHE A O 1
ATOM 1465 N N . THR A 1 185 ? -25.818 18.697 30.198 1.00 49.38 185 THR A N 1
ATOM 1466 C CA . THR A 1 185 ? -25.730 19.920 30.981 1.00 49.38 185 THR A CA 1
ATOM 1467 C C . THR A 1 185 ? -25.113 20.949 30.053 1.00 49.38 185 THR A C 1
ATOM 1469 O O . THR A 1 185 ? -23.931 20.881 29.724 1.00 49.38 185 THR A O 1
ATOM 1472 N N . GLU A 1 186 ? -25.959 21.876 29.633 1.00 51.50 186 GLU A N 1
ATOM 1473 C CA . GLU A 1 186 ? -25.730 23.068 28.813 1.00 51.50 186 GLU A CA 1
ATOM 1474 C C . GLU A 1 186 ? -24.567 23.960 29.309 1.00 51.50 186 GLU A C 1
ATOM 1476 O O . GLU A 1 186 ? -24.171 24.911 28.649 1.00 51.50 186 GLU A O 1
ATOM 1481 N N . GLU A 1 187 ? -23.946 23.633 30.445 1.00 49.84 187 GLU A N 1
ATOM 1482 C CA . GLU A 1 187 ? -22.815 24.366 31.020 1.00 49.84 187 GLU A CA 1
ATOM 1483 C C . GLU A 1 187 ? -21.464 24.092 30.343 1.00 49.84 187 GLU A C 1
ATOM 1485 O O . GLU A 1 187 ? -20.551 24.899 30.496 1.00 49.84 187 GLU A O 1
ATOM 1490 N N . GLN A 1 188 ? -21.306 23.031 29.537 1.00 47.25 188 GLN A N 1
ATOM 1491 C CA . GLN A 1 188 ? -20.115 22.912 28.672 1.00 47.25 188 GLN A CA 1
ATOM 1492 C C . GLN A 1 188 ? -20.193 23.775 27.396 1.00 47.25 188 GLN A C 1
ATOM 1494 O O . GLN A 1 188 ? -19.208 23.853 26.669 1.00 47.25 188 GLN A O 1
ATOM 1499 N N . GLY A 1 189 ? -21.308 24.486 27.170 1.00 47.00 189 GLY A N 1
ATOM 1500 C CA . GLY A 1 189 ? -21.414 25.570 26.184 1.00 47.00 189 GLY A CA 1
ATOM 1501 C C . GLY A 1 189 ? -21.062 26.961 26.733 1.00 47.00 189 GLY A C 1
ATOM 1502 O O . GLY A 1 189 ? -20.874 27.889 25.957 1.00 47.00 189 GLY A O 1
ATOM 1503 N N . ALA A 1 190 ? -20.918 27.132 28.054 1.00 48.81 190 ALA A N 1
ATOM 1504 C CA . ALA A 1 190 ? -20.752 28.458 28.663 1.00 48.81 190 ALA A CA 1
ATOM 1505 C C . ALA A 1 190 ? -19.292 28.950 28.761 1.00 48.81 190 ALA A C 1
ATOM 1507 O O . ALA A 1 190 ? -19.057 30.098 29.132 1.00 48.81 190 ALA A O 1
ATOM 1508 N N . ALA A 1 191 ? -18.301 28.118 28.415 1.00 47.53 191 ALA A N 1
ATOM 1509 C CA . ALA A 1 191 ? -16.884 28.513 28.408 1.00 47.53 191 ALA A CA 1
ATOM 1510 C C . ALA A 1 191 ? -16.358 28.938 27.021 1.00 47.53 191 ALA A C 1
ATOM 1512 O O . ALA A 1 191 ? -15.188 29.293 26.898 1.00 47.53 191 ALA A O 1
ATOM 1513 N N . VAL A 1 192 ? -17.213 28.950 25.991 1.00 50.97 192 VAL A N 1
ATOM 1514 C CA . VAL A 1 192 ? -16.920 29.532 24.668 1.00 50.97 192 VAL A CA 1
ATOM 1515 C C . VAL A 1 192 ? -17.910 30.669 24.406 1.00 50.97 192 VAL A C 1
ATOM 1517 O O . VAL A 1 192 ? -18.616 30.710 23.408 1.00 50.97 192 VAL A O 1
ATOM 1520 N N . ALA A 1 193 ? -17.981 31.621 25.337 1.00 48.59 193 ALA A N 1
ATOM 1521 C CA . ALA A 1 193 ? -18.622 32.911 25.101 1.00 48.59 193 ALA A CA 1
ATOM 1522 C C . ALA A 1 193 ? -17.681 33.805 24.273 1.00 48.59 193 ALA A C 1
ATOM 1524 O O . ALA A 1 193 ? -17.194 34.829 24.745 1.00 48.59 193 ALA A O 1
ATOM 1525 N N . HIS A 1 194 ? -17.373 33.373 23.049 1.00 52.69 194 HIS A N 1
ATOM 1526 C CA . HIS A 1 194 ? -16.815 34.238 22.017 1.00 52.69 194 HIS A CA 1
ATOM 1527 C C . HIS A 1 194 ? -17.126 33.693 20.621 1.0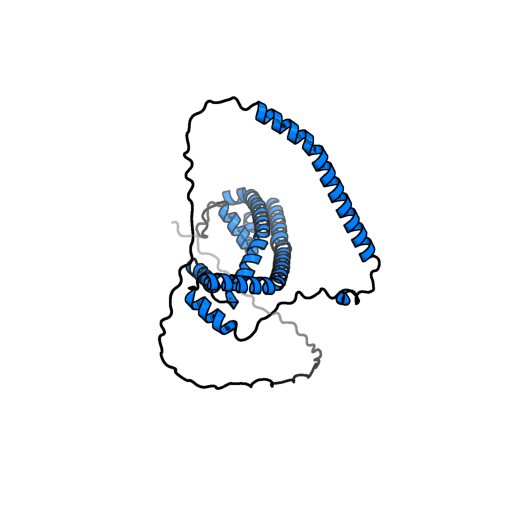0 52.69 194 HIS A C 1
ATOM 1529 O O . HIS A 1 194 ? -16.203 33.403 19.872 1.00 52.69 194 HIS A O 1
ATOM 1535 N N . ASP A 1 195 ? -18.413 33.514 20.297 1.00 55.19 195 ASP A N 1
ATOM 1536 C CA . ASP A 1 195 ? -18.880 33.566 18.904 1.00 55.19 195 ASP A CA 1
ATOM 1537 C C . ASP A 1 195 ? -20.418 33.692 18.820 1.00 55.19 195 ASP A C 1
ATOM 1539 O O . ASP A 1 195 ? -21.143 32.720 18.607 1.00 55.19 195 ASP A O 1
ATOM 1543 N N . ASP A 1 196 ? -20.938 34.906 19.020 1.00 58.72 196 ASP A N 1
ATOM 1544 C CA . ASP A 1 196 ? -22.374 35.236 18.885 1.00 58.72 196 ASP A CA 1
ATOM 1545 C C . ASP A 1 196 ? -22.875 35.060 17.425 1.00 58.72 196 ASP A C 1
ATOM 1547 O O . ASP A 1 196 ? -24.071 34.959 17.152 1.00 58.72 196 ASP A O 1
ATOM 1551 N N . ASP A 1 197 ? -21.955 34.929 16.460 1.00 62.78 197 ASP A N 1
ATOM 1552 C CA . ASP A 1 197 ? -22.281 34.718 15.047 1.00 62.78 197 ASP A CA 1
ATOM 1553 C C . ASP A 1 197 ? -22.654 33.263 14.713 1.00 62.78 197 ASP A C 1
ATOM 1555 O O . ASP A 1 197 ? -23.505 33.026 13.844 1.00 62.78 197 ASP A O 1
ATOM 1559 N N . SER A 1 198 ? -22.094 32.281 15.426 1.00 63.34 198 SER A N 1
ATOM 1560 C CA . SER A 1 198 ? -22.324 30.854 15.159 1.00 63.34 198 SER A CA 1
ATOM 1561 C C . SER A 1 198 ? -23.767 30.419 15.448 1.00 63.34 198 SER A C 1
ATOM 1563 O O . SER A 1 198 ? -24.336 29.613 14.707 1.00 63.34 198 SER A O 1
ATOM 1565 N N . HIS A 1 199 ? -24.407 30.999 16.468 1.00 69.19 199 HIS A N 1
ATOM 1566 C CA . HIS A 1 199 ? -25.810 30.711 16.787 1.00 69.19 199 HIS A CA 1
ATOM 1567 C C . HIS A 1 199 ? -26.759 31.225 15.697 1.00 69.19 199 HIS A C 1
ATOM 1569 O O . HIS A 1 199 ? -27.674 30.509 15.282 1.00 69.19 199 HIS A O 1
ATOM 1575 N N . SER A 1 200 ? -26.490 32.416 15.152 1.00 77.19 200 SER A N 1
ATOM 1576 C CA . SER A 1 200 ? -27.282 32.973 14.050 1.00 77.19 200 SER A CA 1
ATOM 1577 C C . SER A 1 200 ? -27.132 32.162 12.754 1.00 77.19 200 SER A C 1
ATOM 1579 O O . SER A 1 200 ? -28.088 32.021 11.987 1.00 77.19 200 SER A O 1
ATOM 1581 N N . GLN A 1 201 ? -25.948 31.588 12.502 1.00 80.00 201 GLN A N 1
ATOM 1582 C CA . GLN A 1 201 ? -25.727 30.701 11.359 1.00 80.00 201 GLN A CA 1
ATOM 1583 C C . GLN A 1 201 ? -26.440 29.361 11.530 1.00 80.00 201 GLN A C 1
ATOM 1585 O O . GLN A 1 201 ? -27.038 28.872 10.570 1.00 80.00 201 GLN A O 1
ATOM 1590 N N . LEU A 1 202 ? -26.432 28.791 12.736 1.00 82.69 202 LEU A N 1
ATOM 1591 C CA . LEU A 1 202 ? -27.103 27.523 13.008 1.00 82.69 202 LEU A CA 1
ATOM 1592 C C . LEU A 1 202 ? -28.630 27.654 12.897 1.00 82.69 202 LEU A C 1
ATOM 1594 O O . LEU A 1 202 ? -29.278 26.793 12.301 1.00 82.69 202 LEU A O 1
ATOM 1598 N N . GLU A 1 203 ? -29.208 28.760 13.377 1.00 86.50 203 GLU A N 1
ATOM 1599 C CA . GLU A 1 203 ? -30.635 29.053 13.190 1.00 86.50 203 GLU A CA 1
ATOM 1600 C C . GLU A 1 203 ? -30.994 29.239 11.713 1.00 86.50 203 GLU A C 1
ATOM 1602 O O . GLU A 1 203 ? -31.984 28.671 11.246 1.00 86.50 203 GLU A O 1
ATOM 1607 N N . LYS A 1 204 ? -30.159 29.948 10.940 1.00 87.81 204 LYS A N 1
ATOM 1608 C CA . LYS A 1 204 ? -30.340 30.076 9.484 1.00 87.81 204 LYS A CA 1
ATOM 1609 C C . LYS A 1 204 ? -30.263 28.723 8.778 1.00 87.81 204 LYS A C 1
ATOM 1611 O O . LYS A 1 204 ? -31.058 28.468 7.874 1.00 87.81 204 LYS A O 1
ATOM 1616 N N . GLN A 1 205 ? -29.351 27.840 9.190 1.00 90.31 205 GLN A N 1
ATOM 1617 C CA . GLN A 1 205 ? -29.249 26.488 8.636 1.00 90.31 205 GLN A CA 1
ATOM 1618 C C . GLN A 1 205 ? -30.464 25.627 8.995 1.00 90.31 205 GLN A C 1
ATOM 1620 O O . GLN A 1 205 ? -30.992 24.942 8.122 1.00 90.31 205 GLN A O 1
ATOM 1625 N N . LEU A 1 206 ? -30.966 25.702 10.231 1.00 91.00 206 LEU A N 1
ATOM 1626 C CA . LEU A 1 206 ? -32.187 25.005 10.649 1.00 91.00 206 LEU A CA 1
ATOM 1627 C C . LEU A 1 206 ? -33.423 25.502 9.890 1.00 91.00 206 LEU A C 1
ATOM 1629 O O . LEU A 1 206 ? -34.234 24.688 9.444 1.00 91.00 206 LEU A O 1
ATOM 1633 N N . GLN A 1 207 ? -33.546 26.814 9.672 1.00 93.44 207 GLN A N 1
ATOM 1634 C CA . GLN A 1 207 ? -34.621 27.386 8.857 1.00 93.44 207 GLN A CA 1
ATOM 1635 C C . GLN A 1 207 ? -34.519 26.967 7.387 1.00 93.44 207 GLN A C 1
ATOM 1637 O O . GLN A 1 207 ? -35.531 26.604 6.784 1.00 93.44 207 GLN A O 1
ATOM 1642 N N . ALA A 1 208 ? -33.311 26.957 6.815 1.00 90.44 208 ALA A N 1
ATOM 1643 C CA . ALA A 1 208 ? -33.083 26.483 5.453 1.00 90.44 208 ALA A CA 1
ATOM 1644 C C . ALA A 1 208 ? -33.418 24.989 5.309 1.00 90.44 208 ALA A C 1
ATOM 1646 O O . ALA A 1 208 ? -34.048 24.585 4.328 1.00 90.44 208 ALA A O 1
ATOM 1647 N N . LEU A 1 209 ? -33.072 24.173 6.311 1.00 90.88 209 LEU A N 1
ATOM 1648 C CA . LEU A 1 209 ? -33.398 22.751 6.327 1.00 90.88 209 LEU A CA 1
ATOM 1649 C C . LEU A 1 209 ? -34.916 22.538 6.410 1.00 90.88 209 LEU A C 1
ATOM 1651 O O . LEU A 1 209 ? -35.470 21.792 5.604 1.00 90.88 209 LEU A O 1
ATOM 1655 N N . ALA A 1 210 ? -35.607 23.246 7.307 1.00 93.50 210 ALA A N 1
ATOM 1656 C CA . ALA A 1 210 ? -37.063 23.187 7.426 1.00 93.50 210 ALA A CA 1
ATOM 1657 C C . ALA A 1 210 ? -37.771 23.607 6.124 1.00 93.50 210 ALA A C 1
ATOM 1659 O O . ALA A 1 210 ? -38.715 22.941 5.692 1.00 93.50 210 ALA A O 1
ATOM 1660 N N . ALA A 1 211 ? -37.277 24.652 5.452 1.00 92.00 211 ALA A N 1
ATOM 1661 C CA . ALA A 1 211 ? -37.792 25.083 4.155 1.00 92.00 211 ALA A CA 1
ATOM 1662 C C . ALA A 1 211 ? -37.570 24.024 3.061 1.00 92.00 211 ALA A C 1
ATOM 1664 O O . ALA A 1 211 ? -38.474 23.761 2.268 1.00 92.00 211 ALA A O 1
ATOM 1665 N N . SER A 1 212 ? -36.406 23.363 3.045 1.00 92.50 212 SER A N 1
ATOM 1666 C CA . SER A 1 212 ? -36.122 22.286 2.087 1.00 92.50 212 SER A CA 1
ATOM 1667 C C . SER A 1 212 ? -37.032 21.068 2.291 1.00 92.50 212 SER A C 1
ATOM 1669 O O . SER A 1 212 ? -37.548 20.515 1.321 1.00 92.50 212 SER A O 1
ATOM 1671 N N . VAL A 1 213 ? -37.323 20.701 3.544 1.00 92.56 213 VAL A N 1
ATOM 1672 C CA . VAL A 1 213 ? -38.236 19.595 3.874 1.00 92.56 213 VAL A CA 1
ATOM 1673 C C . VAL A 1 213 ? -39.673 19.930 3.471 1.00 92.56 213 VAL A C 1
ATOM 1675 O O . VAL A 1 213 ? -40.367 19.075 2.919 1.00 92.56 213 VAL A O 1
ATOM 1678 N N . ALA A 1 214 ? -40.115 21.174 3.681 1.00 92.81 214 ALA A N 1
ATOM 1679 C CA . ALA A 1 214 ? -41.426 21.640 3.231 1.00 92.81 214 ALA A CA 1
ATOM 1680 C C . ALA A 1 214 ? -41.549 21.654 1.694 1.00 92.81 214 ALA A C 1
ATOM 1682 O O . ALA A 1 214 ? -42.588 21.284 1.149 1.00 92.81 214 ALA A O 1
ATOM 1683 N N . ALA A 1 215 ? -40.484 22.024 0.978 1.00 92.31 215 ALA A N 1
ATOM 1684 C CA . ALA A 1 215 ? -40.465 21.981 -0.483 1.00 92.31 215 ALA A CA 1
ATOM 1685 C C . ALA A 1 215 ? -40.529 20.540 -1.020 1.00 92.31 215 ALA A C 1
ATOM 1687 O O . ALA A 1 215 ? -41.284 20.260 -1.953 1.00 92.31 215 ALA A O 1
ATOM 1688 N N . ILE A 1 216 ? -39.788 19.610 -0.404 1.00 91.00 216 ILE A N 1
ATOM 1689 C CA . ILE A 1 216 ? -39.792 18.189 -0.782 1.00 91.00 216 ILE A CA 1
ATOM 1690 C C . ILE A 1 216 ? -41.160 17.551 -0.510 1.00 91.00 216 ILE A C 1
ATOM 1692 O O . ILE A 1 216 ? -41.664 16.803 -1.352 1.00 91.00 216 ILE A O 1
ATOM 1696 N N . SER A 1 217 ? -41.789 17.851 0.631 1.00 91.19 217 SER A N 1
ATOM 1697 C CA . SER A 1 217 ? -43.108 17.302 0.960 1.00 91.19 217 SER A CA 1
ATOM 1698 C C . SER A 1 217 ? -44.198 17.809 0.009 1.00 91.19 217 SER A C 1
ATOM 1700 O O . SER A 1 217 ? -45.034 17.019 -0.432 1.00 91.19 217 SER A O 1
ATOM 1702 N N . GLU A 1 218 ? -44.145 19.077 -0.408 1.00 91.25 218 GLU A N 1
ATOM 1703 C CA . GLU A 1 218 ? -45.063 19.625 -1.412 1.00 91.25 218 GLU A CA 1
ATOM 1704 C C . GLU A 1 218 ? -44.806 19.043 -2.814 1.00 91.25 218 GLU A C 1
ATOM 1706 O O . GLU A 1 218 ? -45.750 18.741 -3.550 1.00 91.25 218 GLU A O 1
ATOM 1711 N N . GLN A 1 219 ? -43.544 18.801 -3.183 1.00 89.12 219 GLN A N 1
ATOM 1712 C CA . GLN A 1 219 ? -43.199 18.146 -4.448 1.00 89.12 219 GLN A CA 1
ATOM 1713 C C . GLN A 1 219 ? -43.718 16.699 -4.505 1.00 89.12 219 GLN A C 1
ATOM 1715 O O . GLN A 1 219 ? -44.269 16.284 -5.528 1.00 89.12 219 GLN A O 1
ATOM 1720 N N . LEU A 1 220 ? -43.625 15.955 -3.399 1.00 85.50 220 LEU A N 1
ATOM 1721 C CA . LEU A 1 220 ? -44.229 14.625 -3.260 1.00 85.50 220 LEU A CA 1
ATOM 1722 C C . LEU A 1 220 ? -45.758 14.683 -3.362 1.00 85.50 220 LEU A C 1
ATOM 1724 O O . LEU A 1 220 ? -46.357 13.879 -4.076 1.00 85.50 220 LEU A O 1
ATOM 1728 N N . ARG A 1 221 ? -46.396 15.675 -2.729 1.00 82.56 221 ARG A N 1
ATOM 1729 C CA . ARG A 1 221 ? -47.854 15.867 -2.793 1.00 82.56 221 ARG A CA 1
ATOM 1730 C C . ARG A 1 221 ? -48.347 16.135 -4.217 1.00 82.56 221 ARG A C 1
ATOM 1732 O O . ARG A 1 221 ? -49.428 15.681 -4.585 1.00 82.56 221 ARG A O 1
ATOM 1739 N N . ARG A 1 222 ? -47.549 16.833 -5.033 1.00 85.44 222 ARG A N 1
ATOM 1740 C CA . ARG A 1 222 ? -47.835 17.075 -6.458 1.00 85.44 222 ARG A CA 1
ATOM 1741 C C . ARG A 1 222 ? -47.620 15.851 -7.348 1.00 85.44 222 ARG A C 1
ATOM 1743 O O . ARG A 1 222 ? -48.284 15.752 -8.375 1.00 85.44 222 ARG A O 1
ATOM 1750 N N . GLN A 1 223 ? -46.735 14.925 -6.978 1.00 82.12 223 GLN A N 1
ATOM 1751 C CA . GLN A 1 223 ? -46.529 13.677 -7.728 1.00 82.12 223 GLN A CA 1
ATOM 1752 C C . GLN A 1 223 ? -47.569 12.592 -7.401 1.00 82.12 223 GLN A C 1
ATOM 1754 O O . GLN A 1 223 ? -47.876 11.755 -8.251 1.00 82.12 223 GLN A O 1
ATOM 1759 N N . ASP A 1 224 ? -48.161 12.632 -6.207 1.00 78.00 224 ASP A N 1
ATOM 1760 C CA . ASP A 1 224 ? -49.148 11.651 -5.744 1.00 78.00 224 ASP A CA 1
ATOM 1761 C C . ASP A 1 224 ? -50.413 11.504 -6.640 1.00 78.00 224 ASP A C 1
ATOM 1763 O O . ASP A 1 224 ? -50.839 10.368 -6.872 1.00 78.00 224 ASP A O 1
ATOM 1767 N N . PRO A 1 225 ? -51.022 12.560 -7.233 1.00 73.50 225 PRO A N 1
ATOM 1768 C CA . PRO A 1 225 ? -52.164 12.373 -8.136 1.00 73.50 225 PRO A CA 1
ATOM 1769 C C . PRO A 1 225 ? -51.787 11.679 -9.455 1.00 73.50 225 PRO A C 1
ATOM 1771 O O . PRO A 1 225 ? -52.567 10.867 -9.953 1.00 73.50 225 PRO A O 1
ATOM 1774 N N . ALA A 1 226 ? -50.590 11.935 -9.995 1.00 67.38 226 ALA A N 1
ATOM 1775 C CA . ALA A 1 226 ? -50.122 11.307 -11.234 1.00 67.38 226 ALA A CA 1
ATOM 1776 C C . ALA A 1 226 ? -49.810 9.813 -11.033 1.00 67.38 226 ALA A C 1
ATOM 1778 O O . ALA A 1 226 ? -50.151 8.982 -11.875 1.00 67.38 226 ALA A O 1
ATOM 1779 N N . TRP A 1 227 ? -49.232 9.457 -9.881 1.00 65.50 227 TRP A N 1
ATOM 1780 C CA . TRP A 1 227 ? -48.982 8.063 -9.508 1.00 65.50 227 TRP A CA 1
ATOM 1781 C C . TRP A 1 227 ? -50.279 7.276 -9.262 1.00 65.50 227 TRP A C 1
ATOM 1783 O O . TRP A 1 227 ? -50.405 6.130 -9.700 1.00 65.50 227 TRP A O 1
ATOM 1793 N N . LYS A 1 228 ? -51.274 7.886 -8.602 1.00 71.94 228 LYS A N 1
ATOM 1794 C CA . LYS A 1 228 ? -52.580 7.247 -8.356 1.00 71.94 228 LYS A CA 1
ATOM 1795 C C . LYS A 1 228 ? -53.375 7.023 -9.644 1.00 71.94 228 LYS A C 1
ATOM 1797 O O . LYS A 1 228 ? -53.965 5.953 -9.784 1.00 71.94 228 LYS A O 1
ATOM 1802 N N . ALA A 1 229 ? -53.332 7.965 -10.588 1.00 72.69 229 ALA A N 1
ATOM 1803 C CA . ALA A 1 229 ? -53.958 7.805 -11.902 1.00 72.69 229 ALA A CA 1
ATOM 1804 C C . ALA A 1 229 ? -53.318 6.654 -12.703 1.00 72.69 229 ALA A C 1
ATOM 1806 O O . ALA A 1 229 ? -54.024 5.762 -13.166 1.00 72.69 229 ALA A O 1
ATOM 1807 N N . GLY A 1 230 ? -51.981 6.593 -12.763 1.00 73.56 230 GLY A N 1
ATOM 1808 C CA . GLY A 1 230 ? -51.275 5.510 -13.461 1.00 73.56 230 GLY A CA 1
ATOM 1809 C C . GLY A 1 230 ? -51.507 4.123 -12.848 1.00 73.56 230 GLY A C 1
ATOM 1810 O O . GLY A 1 230 ? -51.546 3.124 -13.563 1.00 73.56 230 GLY A O 1
ATOM 1811 N N . ARG A 1 231 ? -51.715 4.038 -11.527 1.00 70.69 231 ARG A N 1
ATOM 1812 C CA . ARG A 1 231 ? -52.012 2.767 -10.846 1.00 70.69 231 ARG A CA 1
ATOM 1813 C C . ARG A 1 231 ? -53.444 2.275 -11.101 1.00 70.69 231 ARG A C 1
ATOM 1815 O O . ARG A 1 231 ? -53.649 1.064 -11.152 1.00 70.69 231 ARG A O 1
ATOM 1822 N N . GLN A 1 232 ? -54.421 3.171 -11.272 1.00 70.62 232 GLN A N 1
ATOM 1823 C CA . GLN A 1 232 ? -55.788 2.781 -11.646 1.00 70.62 232 GLN A CA 1
ATOM 1824 C C . GLN A 1 232 ? -55.862 2.250 -13.083 1.00 70.62 232 GLN A C 1
ATOM 1826 O O . GLN A 1 232 ? -56.511 1.228 -13.297 1.00 70.62 232 GLN A O 1
ATOM 1831 N N . ASP A 1 233 ? -55.124 2.843 -14.025 1.00 73.12 233 ASP A N 1
ATOM 1832 C CA . ASP A 1 233 ? -55.017 2.308 -15.392 1.00 73.12 233 ASP A CA 1
ATOM 1833 C C . ASP A 1 233 ? -54.334 0.934 -15.432 1.00 73.12 233 ASP A C 1
ATOM 1835 O O . ASP A 1 233 ? -54.737 0.056 -16.198 1.00 73.12 233 ASP A O 1
ATOM 1839 N N . LEU A 1 234 ? -53.341 0.704 -14.565 1.00 69.88 234 LEU A N 1
ATOM 1840 C CA . LEU A 1 234 ? -52.675 -0.597 -14.465 1.00 69.88 234 LEU A CA 1
ATOM 1841 C C . LEU A 1 234 ? -53.587 -1.689 -13.882 1.00 69.88 234 LEU A C 1
ATOM 1843 O O . LEU A 1 234 ? -53.477 -2.851 -14.266 1.00 69.88 234 LEU A O 1
ATOM 1847 N N . LEU A 1 235 ? -54.493 -1.327 -12.968 1.00 69.62 235 LEU A N 1
ATOM 1848 C CA . LEU A 1 235 ? -55.491 -2.247 -12.413 1.00 69.62 235 LEU A CA 1
ATOM 1849 C C . LEU A 1 235 ? -56.650 -2.501 -13.390 1.00 69.62 235 LEU A C 1
ATOM 1851 O O . LEU A 1 235 ? -57.205 -3.595 -13.391 1.00 69.62 235 LEU A O 1
ATOM 1855 N N . ALA A 1 236 ? -56.979 -1.538 -14.257 1.00 70.19 236 ALA A N 1
ATOM 1856 C CA . ALA A 1 236 ? -57.979 -1.709 -15.312 1.00 70.19 236 ALA A CA 1
ATOM 1857 C C . ALA A 1 236 ? -57.491 -2.593 -16.478 1.00 70.19 236 ALA A C 1
ATOM 1859 O O . ALA A 1 236 ? -58.308 -3.174 -17.189 1.00 70.19 236 ALA A O 1
ATOM 1860 N N . GLN A 1 237 ? -56.173 -2.729 -16.665 1.00 66.75 237 GLN A N 1
ATOM 1861 C CA . GLN A 1 237 ? -55.572 -3.567 -17.709 1.00 66.75 237 GLN A CA 1
ATOM 1862 C C . GLN A 1 237 ? -55.272 -5.011 -17.284 1.00 66.75 237 GLN A C 1
ATOM 1864 O O . GLN A 1 237 ? -54.728 -5.753 -18.099 1.00 66.75 237 GLN A O 1
ATOM 1869 N N . GLN A 1 238 ? -55.631 -5.458 -16.072 1.00 59.00 238 GLN A N 1
ATOM 1870 C CA . GLN A 1 238 ? -55.555 -6.890 -15.757 1.00 59.00 238 GLN A CA 1
ATOM 1871 C C . GLN A 1 238 ? -56.665 -7.648 -16.507 1.00 59.00 238 GLN A C 1
ATOM 1873 O O . GLN A 1 238 ? -57.839 -7.511 -16.155 1.00 59.00 238 GLN A O 1
ATOM 1878 N N . PRO A 1 239 ? -56.340 -8.468 -17.527 1.00 55.84 239 PRO A N 1
ATOM 1879 C CA . PRO A 1 239 ? -57.340 -9.262 -18.217 1.00 55.84 239 PRO A CA 1
ATOM 1880 C C . PRO A 1 239 ? -57.775 -10.381 -17.274 1.00 55.84 239 PRO A C 1
ATOM 1882 O O . PRO A 1 239 ? -56.940 -11.127 -16.759 1.00 55.84 239 PRO A O 1
ATOM 1885 N N . GLY A 1 240 ? -59.083 -10.493 -17.048 1.00 58.97 240 GLY A N 1
ATOM 1886 C CA . GLY A 1 240 ? -59.680 -11.581 -16.284 1.00 58.97 240 GLY A CA 1
ATOM 1887 C C . GLY A 1 240 ? -59.249 -12.944 -16.828 1.00 58.97 240 GLY A C 1
ATOM 1888 O O . GLY A 1 240 ? -59.678 -13.358 -17.902 1.00 58.97 240 GLY A O 1
ATOM 1889 N N . GLY A 1 241 ? -58.407 -13.636 -16.063 1.00 42.31 241 GLY A N 1
ATOM 1890 C CA . GLY A 1 241 ? -58.132 -15.062 -16.207 1.00 42.31 241 GLY A CA 1
ATOM 1891 C C . GLY A 1 241 ? -58.993 -15.858 -15.220 1.00 42.31 241 GLY A C 1
ATOM 1892 O O . GLY A 1 241 ? -59.158 -15.419 -14.080 1.00 42.31 241 GLY A O 1
ATOM 1893 N N . PRO A 1 242 ? -59.582 -16.993 -15.634 1.00 54.91 242 PRO A N 1
ATOM 1894 C CA . PRO A 1 242 ? -60.614 -17.673 -14.869 1.00 54.91 242 PRO A CA 1
ATOM 1895 C C . PRO A 1 242 ? -60.062 -18.475 -13.688 1.00 54.91 242 PRO A C 1
ATOM 1897 O O . PRO A 1 242 ? -58.938 -18.972 -13.683 1.00 54.91 242 PRO A O 1
ATOM 1900 N N . ALA A 1 243 ? -60.946 -18.600 -12.703 1.00 51.16 243 ALA A N 1
ATOM 1901 C CA . ALA A 1 243 ? -60.846 -19.364 -11.475 1.00 51.16 243 ALA A CA 1
ATOM 1902 C C . ALA A 1 243 ? -60.301 -20.788 -11.646 1.00 51.16 243 ALA A C 1
ATOM 1904 O O . ALA A 1 243 ? -60.688 -21.496 -12.571 1.00 51.16 243 ALA A O 1
ATOM 1905 N N . THR A 1 244 ? -59.530 -21.256 -10.662 1.00 44.88 244 THR A N 1
ATOM 1906 C CA . THR A 1 244 ? -59.857 -22.437 -9.833 1.00 44.88 244 THR A CA 1
ATOM 1907 C C . THR A 1 244 ? -58.718 -22.714 -8.852 1.00 44.88 244 THR A C 1
ATOM 1909 O O . THR A 1 244 ? -57.555 -22.780 -9.231 1.00 44.88 244 THR A O 1
ATOM 1912 N N . GLY A 1 245 ? -59.051 -22.877 -7.573 1.00 36.69 245 GLY A N 1
ATOM 1913 C CA . GLY A 1 245 ? -58.070 -23.221 -6.546 1.00 36.69 245 GLY A CA 1
ATOM 1914 C C . GLY A 1 245 ? -58.606 -22.999 -5.143 1.00 36.69 245 GLY A C 1
ATOM 1915 O O . GLY A 1 245 ? -58.188 -22.074 -4.457 1.00 36.69 245 GLY A O 1
ATOM 1916 N N . SER A 1 246 ? -59.566 -23.831 -4.736 1.00 50.41 246 SER A N 1
ATOM 1917 C CA . SER A 1 246 ? -60.026 -23.947 -3.353 1.00 50.41 246 SER A CA 1
ATOM 1918 C C . SER A 1 246 ? -58.841 -24.190 -2.414 1.00 50.41 246 SER A C 1
ATOM 1920 O O . SER A 1 246 ? -58.266 -25.276 -2.418 1.00 50.41 246 SER A O 1
ATOM 1922 N N . ALA A 1 247 ? -58.508 -23.204 -1.582 1.00 40.59 247 ALA A N 1
ATOM 1923 C CA . ALA A 1 247 ? -57.614 -23.379 -0.446 1.00 40.59 247 ALA A CA 1
ATOM 1924 C C . ALA A 1 247 ? -58.426 -23.219 0.841 1.00 40.59 247 ALA A C 1
ATOM 1926 O O . ALA A 1 247 ? -59.028 -22.187 1.128 1.00 40.59 247 ALA A O 1
ATOM 1927 N N . LYS A 1 248 ? -58.491 -24.348 1.531 1.00 40.69 248 LYS A N 1
ATOM 1928 C CA . LYS A 1 248 ? -59.293 -24.701 2.690 1.00 40.69 248 LYS A CA 1
ATOM 1929 C C . LYS A 1 248 ? -58.860 -23.877 3.907 1.00 40.69 248 LYS A C 1
ATOM 1931 O O . LYS A 1 248 ? -57.680 -23.802 4.229 1.00 40.69 248 LYS A O 1
ATOM 1936 N N . GLN A 1 249 ? -59.844 -23.274 4.556 1.00 42.09 249 GLN A N 1
ATOM 1937 C CA . GLN A 1 249 ? -59.749 -22.552 5.816 1.00 42.09 249 GLN A CA 1
ATOM 1938 C C . GLN A 1 249 ? -59.542 -23.563 6.957 1.00 42.09 249 GLN A C 1
ATOM 1940 O O . GLN A 1 249 ? -60.478 -24.266 7.327 1.00 42.09 249 GLN A O 1
ATOM 1945 N N . GLU A 1 250 ? -58.324 -23.655 7.493 1.00 37.59 250 GLU A N 1
ATOM 1946 C CA . GLU A 1 250 ? -58.060 -24.298 8.786 1.00 37.59 250 GLU A CA 1
ATOM 1947 C C . GLU A 1 250 ? -57.948 -23.213 9.861 1.00 37.59 250 GLU A C 1
ATOM 1949 O O . GLU A 1 250 ? -56.961 -22.485 9.960 1.00 37.59 250 GLU A O 1
ATOM 1954 N N . GLN A 1 251 ? -59.020 -23.086 10.644 1.00 38.19 251 GLN A N 1
ATOM 1955 C CA . GLN A 1 251 ? -59.022 -22.415 11.937 1.00 38.19 251 GLN A CA 1
ATOM 1956 C C . GLN A 1 251 ? -58.371 -23.360 12.951 1.00 38.19 251 GLN A C 1
ATOM 1958 O O . GLN A 1 251 ? -58.958 -24.369 13.330 1.00 38.19 251 GLN A O 1
ATOM 1963 N N . GLY A 1 252 ? -57.141 -23.042 13.352 1.00 34.78 252 GLY A N 1
ATOM 1964 C CA . GLY A 1 252 ? -56.466 -23.655 14.491 1.00 34.78 252 GLY A CA 1
ATOM 1965 C C . GLY A 1 252 ? -56.665 -22.791 15.730 1.00 34.78 252 GLY A C 1
ATOM 1966 O O . GLY A 1 252 ? -55.973 -21.793 15.916 1.00 34.78 252 GLY A O 1
ATOM 1967 N N . GLU A 1 253 ? -57.642 -23.177 16.539 1.00 35.88 253 GLU A N 1
ATOM 1968 C CA . GLU A 1 253 ? -57.907 -22.697 17.892 1.00 35.88 253 GLU A CA 1
ATOM 1969 C C . GLU A 1 253 ? -56.803 -23.227 18.821 1.00 35.88 253 GLU A C 1
ATOM 1971 O O . GLU A 1 253 ? -56.603 -24.438 18.916 1.00 35.88 253 GLU A O 1
ATOM 1976 N N . PHE A 1 254 ? -56.034 -22.338 19.457 1.00 35.16 254 PHE A N 1
ATOM 1977 C CA . PHE A 1 254 ? -55.029 -22.718 20.453 1.00 35.16 254 PHE A CA 1
ATOM 1978 C C . PHE A 1 254 ? -55.401 -22.099 21.799 1.00 35.16 254 PHE A C 1
ATOM 1980 O O . PHE A 1 254 ? -55.132 -20.932 22.083 1.00 35.16 254 PHE A O 1
ATOM 1987 N N . GLU A 1 255 ? -56.066 -22.917 22.606 1.00 33.78 255 GLU A N 1
ATOM 1988 C CA . GLU A 1 255 ? -56.321 -22.717 24.024 1.00 33.78 255 GLU A CA 1
ATOM 1989 C C . GLU A 1 255 ? -55.046 -23.081 24.805 1.00 33.78 255 GLU A C 1
ATOM 1991 O O . GLU A 1 255 ? -54.511 -24.180 24.661 1.00 33.78 255 GLU A O 1
ATOM 1996 N N . VAL A 1 256 ? -54.526 -22.155 25.618 1.00 43.16 256 VAL A N 1
ATOM 1997 C CA . VAL A 1 256 ? -53.419 -22.424 26.550 1.00 43.16 256 VAL A CA 1
ATOM 1998 C C . VAL A 1 256 ? -53.896 -22.109 27.963 1.00 43.16 256 VAL A C 1
ATOM 2000 O O . VAL A 1 256 ? -53.940 -20.954 28.385 1.00 43.16 256 VAL A O 1
ATOM 2003 N N . THR A 1 257 ? -54.258 -23.163 28.688 1.00 39.19 257 THR A N 1
ATOM 2004 C CA . THR A 1 257 ? -54.460 -23.182 30.142 1.00 39.19 257 THR A CA 1
ATOM 2005 C C . THR A 1 257 ? -53.110 -23.414 30.854 1.00 39.19 257 THR A C 1
ATOM 2007 O O . THR A 1 257 ? -52.218 -24.053 30.288 1.00 39.19 257 THR A O 1
ATOM 2010 N N . PRO A 1 258 ? -52.912 -22.904 32.086 1.00 43.00 258 PRO A N 1
ATOM 2011 C CA . PRO A 1 258 ? -51.630 -22.950 32.781 1.00 43.00 258 PRO A CA 1
ATOM 2012 C C . PRO A 1 258 ? -51.462 -24.250 33.580 1.00 43.00 258 PRO A C 1
ATOM 2014 O O . PRO A 1 258 ? -52.386 -24.703 34.253 1.00 43.00 258 PRO A O 1
ATOM 2017 N N . ALA A 1 259 ? -50.260 -24.828 33.546 1.00 38.19 259 ALA A N 1
ATOM 2018 C CA . ALA A 1 259 ? -49.890 -25.964 34.384 1.00 38.19 259 ALA A CA 1
ATOM 2019 C C . ALA A 1 259 ? -49.280 -25.481 35.711 1.00 38.19 259 ALA A C 1
ATOM 2021 O O . ALA A 1 259 ? -48.182 -24.922 35.747 1.00 38.19 259 ALA A O 1
ATOM 2022 N N . GLU A 1 260 ? -50.016 -25.719 36.796 1.00 37.50 260 GLU A N 1
ATOM 2023 C CA . GLU A 1 260 ? -49.517 -25.780 38.168 1.00 37.50 260 GLU A CA 1
ATOM 2024 C C . GLU A 1 260 ? -48.747 -27.086 38.430 1.00 37.50 260 GLU A C 1
ATOM 2026 O O . GLU A 1 260 ? -49.045 -28.136 37.862 1.00 37.50 260 GLU A O 1
ATOM 2031 N N . GLY A 1 261 ? -47.814 -27.023 39.384 1.00 36.41 261 GLY A N 1
ATOM 2032 C CA . GLY A 1 261 ? -47.144 -28.174 39.995 1.00 36.41 261 GLY A CA 1
ATOM 2033 C C . GLY A 1 261 ? -45.628 -28.103 39.806 1.00 36.41 261 GLY A C 1
ATOM 2034 O O . GLY A 1 261 ? -45.132 -27.886 38.714 1.00 36.41 261 GLY A O 1
ATOM 2035 N N . GLY A 1 262 ? -44.783 -28.262 40.811 1.00 35.59 262 GLY A N 1
ATOM 2036 C CA . GLY A 1 262 ? -44.971 -28.675 42.189 1.00 35.59 262 GLY A CA 1
ATOM 2037 C C . GLY A 1 262 ? -43.567 -28.865 42.761 1.00 35.59 262 GLY A C 1
ATOM 2038 O O . GLY A 1 262 ? -42.665 -29.353 42.081 1.00 35.59 262 GLY A O 1
ATOM 2039 N N . ALA A 1 263 ? -43.367 -28.399 43.986 1.00 38.00 263 ALA A N 1
ATOM 2040 C CA . ALA A 1 263 ? -42.107 -28.470 44.704 1.00 38.00 263 ALA A CA 1
ATOM 2041 C C . ALA A 1 263 ? -41.612 -29.914 44.878 1.00 38.00 263 ALA A C 1
ATOM 2043 O O . ALA A 1 263 ? -42.399 -30.793 45.215 1.00 38.00 263 ALA A O 1
ATOM 2044 N N . GLN A 1 264 ? -40.296 -30.119 44.790 1.00 38.12 264 GLN A N 1
ATOM 2045 C CA . GLN A 1 264 ? -39.588 -31.123 45.584 1.00 38.12 264 GLN A CA 1
ATOM 2046 C C . GLN A 1 264 ? -38.119 -30.719 45.724 1.00 38.12 264 GLN A C 1
ATOM 2048 O O . GLN A 1 264 ? -37.411 -30.463 44.753 1.00 38.12 264 GLN A O 1
ATOM 2053 N N . GLY A 1 265 ? -37.710 -30.566 46.982 1.00 38.59 265 GLY A N 1
ATOM 2054 C CA . GLY A 1 265 ? -36.394 -30.100 47.371 1.00 38.59 265 GLY A CA 1
ATOM 2055 C C . GLY A 1 265 ? -35.307 -31.147 47.177 1.00 38.59 265 GLY A C 1
ATOM 2056 O O . GLY A 1 265 ? -35.544 -32.348 47.279 1.00 38.59 265 GLY A O 1
ATOM 2057 N N . LEU A 1 266 ? -34.081 -30.661 47.003 1.00 39.38 266 LEU A N 1
ATOM 2058 C CA . LEU A 1 266 ? -32.894 -31.441 47.300 1.00 39.38 266 LEU A CA 1
ATOM 2059 C C . LEU A 1 266 ? -31.902 -30.584 48.089 1.00 39.38 266 LEU A C 1
ATOM 2061 O O . LEU A 1 266 ? -31.313 -29.625 47.592 1.00 39.38 266 LEU A O 1
ATOM 2065 N N . HIS A 1 267 ? -31.763 -30.961 49.356 1.00 39.31 267 HIS A N 1
ATOM 2066 C CA . HIS A 1 267 ? -30.608 -30.703 50.201 1.00 39.31 267 HIS A CA 1
ATOM 2067 C C . HIS A 1 267 ? -29.330 -31.196 49.508 1.00 39.31 267 HIS A C 1
ATOM 2069 O O . HIS A 1 267 ? -29.350 -32.285 48.948 1.00 39.31 267 HIS A O 1
ATOM 2075 N N . LEU A 1 268 ? -28.232 -30.438 49.621 1.00 41.00 268 LEU A N 1
ATOM 2076 C CA . LEU A 1 268 ? -26.841 -30.888 49.844 1.00 41.00 268 LEU A CA 1
ATOM 2077 C C . LEU A 1 268 ? -25.948 -29.629 49.792 1.00 41.00 268 LEU A C 1
ATOM 2079 O O . LEU A 1 268 ? -25.849 -28.956 48.775 1.00 41.00 268 LEU A O 1
ATOM 2083 N N . ARG A 1 269 ? -25.509 -29.131 50.950 1.00 35.38 269 ARG A N 1
ATOM 2084 C CA . ARG A 1 269 ? -24.268 -29.500 51.662 1.00 35.38 269 ARG A CA 1
ATOM 2085 C C . ARG A 1 269 ? -23.128 -28.564 51.262 1.00 35.38 269 ARG A C 1
ATOM 2087 O O . ARG A 1 269 ? -22.608 -28.609 50.155 1.00 35.38 269 ARG A O 1
ATOM 2094 N N . GLY A 1 270 ? -22.800 -27.688 52.207 1.00 37.22 270 GLY A N 1
ATOM 2095 C CA . GLY A 1 270 ? -21.780 -26.666 52.071 1.00 37.22 270 GLY A CA 1
ATOM 2096 C C . GLY A 1 270 ? -20.365 -27.221 51.970 1.00 37.22 270 GLY A C 1
ATOM 2097 O O . GLY A 1 270 ? -20.051 -28.294 52.482 1.00 37.22 270 GLY A O 1
ATOM 2098 N N . VAL A 1 271 ? -19.511 -26.406 51.361 1.00 41.56 271 VAL A N 1
ATOM 2099 C CA . VAL A 1 271 ? -18.074 -26.396 51.604 1.00 41.56 271 VAL A CA 1
ATOM 2100 C C . VAL A 1 271 ? -17.679 -24.934 51.752 1.00 41.56 271 VAL A C 1
ATOM 2102 O O . VAL A 1 271 ? -17.825 -24.131 50.832 1.00 41.56 271 VAL A O 1
ATOM 2105 N N . ALA A 1 272 ? -17.250 -24.601 52.962 1.00 41.03 272 ALA A N 1
ATOM 2106 C CA . ALA A 1 272 ? -16.591 -23.358 53.301 1.00 41.03 272 ALA A CA 1
ATOM 2107 C C . ALA A 1 272 ? -15.202 -23.316 52.654 1.00 41.03 272 ALA A C 1
ATOM 2109 O O . ALA A 1 272 ? -14.492 -24.322 52.679 1.00 41.03 272 ALA A O 1
ATOM 2110 N N . ARG A 1 273 ? -14.788 -22.150 52.147 1.00 39.56 273 ARG A N 1
ATOM 2111 C CA . ARG A 1 273 ? -13.369 -21.779 52.125 1.00 39.56 273 ARG A CA 1
ATOM 2112 C C . ARG A 1 273 ? -13.160 -20.271 51.979 1.00 39.56 273 ARG A C 1
ATOM 2114 O O . ARG A 1 273 ? -13.412 -19.684 50.936 1.00 39.56 273 ARG A O 1
ATOM 2121 N N . GLU A 1 274 ? -12.771 -19.704 53.115 1.00 37.16 274 GLU A N 1
ATOM 2122 C CA . GLU A 1 274 ? -11.653 -18.780 53.325 1.00 37.16 274 GLU A CA 1
ATOM 2123 C C . GLU A 1 274 ? -11.475 -17.589 52.372 1.00 37.16 274 GLU A C 1
ATOM 2125 O O . GLU A 1 274 ? -10.913 -17.650 51.284 1.00 37.16 274 GLU A O 1
ATOM 2130 N N . THR A 1 275 ? -11.887 -16.452 52.925 1.00 43.97 275 THR A N 1
ATOM 2131 C CA . THR A 1 275 ? -11.241 -15.140 52.878 1.00 43.97 275 THR A CA 1
ATOM 2132 C C . THR A 1 275 ? -9.712 -15.173 52.777 1.00 43.97 275 THR A C 1
ATOM 2134 O O . THR A 1 275 ? -9.077 -15.841 53.586 1.00 43.97 275 THR A O 1
ATOM 2137 N N . THR A 1 276 ? -9.122 -14.333 51.919 1.00 43.25 276 THR A N 1
ATOM 2138 C CA . THR A 1 276 ? -8.053 -13.369 52.281 1.00 43.25 276 THR A CA 1
ATOM 2139 C C . THR A 1 276 ? -7.901 -12.325 51.155 1.00 43.25 276 THR A C 1
ATOM 2141 O O . THR A 1 276 ? -7.829 -12.711 49.988 1.00 43.25 276 THR A O 1
ATOM 2144 N N . PRO A 1 277 ? -7.857 -11.014 51.466 1.00 52.84 277 PRO A N 1
ATOM 2145 C CA . PRO A 1 277 ? -7.573 -9.945 50.511 1.00 52.84 277 PRO A CA 1
ATOM 2146 C C . PRO A 1 277 ? -6.067 -9.628 50.468 1.00 52.84 277 PRO A C 1
ATOM 2148 O O . PRO A 1 277 ? -5.414 -9.581 51.505 1.00 52.84 277 PRO A O 1
ATOM 2151 N N . MET A 1 278 ? -5.521 -9.342 49.285 1.00 44.72 278 MET A N 1
ATOM 2152 C CA . MET A 1 278 ? -4.201 -8.714 49.133 1.00 44.72 278 MET A CA 1
ATOM 2153 C C . MET A 1 278 ? -4.394 -7.330 48.520 1.00 44.72 278 MET A C 1
ATOM 2155 O O . MET A 1 278 ? -4.546 -7.167 47.311 1.00 44.72 278 MET A O 1
ATOM 2159 N N . ALA A 1 279 ? -4.436 -6.344 49.409 1.00 41.47 279 ALA A N 1
ATOM 2160 C CA . ALA A 1 279 ? -4.195 -4.948 49.107 1.00 41.47 279 ALA A CA 1
ATOM 2161 C C . ALA A 1 279 ? -2.696 -4.660 49.274 1.00 41.47 279 ALA A C 1
ATOM 2163 O O . ALA A 1 279 ? -2.094 -5.104 50.248 1.00 41.47 279 ALA A O 1
ATOM 2164 N N . GLY A 1 280 ? -2.146 -3.844 48.375 1.00 36.34 280 GLY A N 1
ATOM 2165 C CA . GLY A 1 280 ? -0.946 -3.051 48.629 1.00 36.34 280 GLY A CA 1
ATOM 2166 C C . GLY A 1 280 ? 0.370 -3.663 48.159 1.00 36.34 280 GLY A C 1
ATOM 2167 O O . GLY A 1 280 ? 0.934 -4.513 48.830 1.00 36.34 280 GLY A O 1
ATOM 2168 N N . MET A 1 281 ? 0.906 -3.143 47.055 1.00 39.53 281 MET A N 1
ATOM 2169 C CA . MET A 1 281 ? 2.317 -2.750 46.936 1.00 39.53 281 MET A CA 1
ATOM 2170 C C . MET A 1 281 ? 2.568 -2.129 45.559 1.00 39.53 281 MET A C 1
ATOM 2172 O O . MET A 1 281 ? 1.979 -2.550 44.570 1.00 39.53 281 MET A O 1
ATOM 2176 N N . LEU A 1 282 ? 3.498 -1.169 45.529 1.00 38.47 282 LEU A N 1
ATOM 2177 C CA . LEU A 1 282 ? 4.078 -0.482 44.363 1.00 38.47 282 LEU A CA 1
ATOM 2178 C C . LEU A 1 282 ? 3.411 0.832 43.925 1.00 38.47 282 LEU A C 1
ATOM 2180 O O . LEU A 1 282 ? 3.090 1.051 42.763 1.00 38.47 282 LEU A O 1
ATOM 2184 N N . ALA A 1 283 ? 3.357 1.774 44.868 1.00 44.12 283 ALA A N 1
ATOM 2185 C CA . ALA A 1 283 ? 3.686 3.167 44.582 1.00 44.12 283 ALA A CA 1
ATOM 2186 C C . ALA A 1 283 ? 4.969 3.513 45.350 1.00 44.12 283 ALA A C 1
ATOM 2188 O O . ALA A 1 283 ? 4.902 3.688 46.560 1.00 44.12 283 ALA A O 1
ATOM 2189 N N . SER A 1 284 ? 6.114 3.546 44.657 1.00 42.09 284 SER A N 1
ATOM 2190 C CA . SER A 1 284 ? 7.312 4.342 44.988 1.00 42.09 284 SER A CA 1
ATOM 2191 C C . SER A 1 284 ? 8.530 3.806 44.226 1.00 42.09 284 SER A C 1
ATOM 2193 O O . SER A 1 284 ? 9.184 2.887 44.711 1.00 42.09 284 SER A O 1
ATOM 2195 N N . GLN A 1 285 ? 8.899 4.396 43.085 1.00 42.94 285 GLN A N 1
ATOM 2196 C CA . GLN A 1 285 ? 10.326 4.556 42.793 1.00 42.94 285 GLN A CA 1
ATOM 2197 C C . GLN A 1 285 ? 10.595 5.660 41.761 1.00 42.94 285 GLN A C 1
ATOM 2199 O O . GLN A 1 285 ? 10.229 5.557 40.598 1.00 42.94 285 GLN A O 1
ATOM 2204 N N . GLN A 1 286 ? 11.292 6.682 42.262 1.00 42.25 286 GLN A N 1
ATOM 2205 C CA . GLN A 1 286 ? 12.300 7.500 41.584 1.00 42.25 286 GLN A CA 1
ATOM 2206 C C . GLN A 1 286 ? 11.846 8.591 40.606 1.00 42.25 286 GLN A C 1
ATOM 2208 O O . GLN A 1 286 ? 11.883 8.476 39.387 1.00 42.25 286 GLN A O 1
ATOM 2213 N N . ALA A 1 287 ? 11.586 9.744 41.225 1.00 42.28 287 ALA A N 1
ATOM 2214 C CA . ALA A 1 287 ? 12.147 11.010 40.783 1.00 42.28 287 ALA A CA 1
ATOM 2215 C C . ALA A 1 287 ? 13.689 10.973 40.790 1.00 42.28 287 ALA A C 1
ATOM 2217 O O . ALA A 1 287 ? 14.294 10.370 41.678 1.00 42.28 287 ALA A O 1
ATOM 2218 N N . GLY A 1 288 ? 14.293 11.710 39.857 1.00 33.75 288 GLY A N 1
ATOM 2219 C CA . GLY A 1 288 ? 15.683 12.152 39.933 1.00 33.75 288 GLY A CA 1
ATOM 2220 C C . GLY A 1 288 ? 16.487 11.818 38.686 1.00 33.75 288 GLY A C 1
ATOM 2221 O O . GLY A 1 288 ? 17.012 10.721 38.597 1.00 33.75 288 GLY A O 1
ATOM 2222 N N . LEU A 1 289 ? 16.589 12.777 37.762 1.00 41.06 289 LEU A N 1
ATOM 2223 C CA . LEU A 1 289 ? 17.784 13.061 36.953 1.00 41.06 289 LEU A CA 1
ATOM 2224 C C . LEU A 1 289 ? 17.563 14.401 36.229 1.00 41.06 289 LEU A C 1
ATOM 2226 O O . LEU A 1 289 ? 17.278 14.486 35.039 1.00 41.06 289 LEU A O 1
ATOM 2230 N N . SER A 1 290 ? 17.659 15.477 37.003 1.00 40.56 290 SER A N 1
ATOM 2231 C CA . SER A 1 290 ? 18.274 16.709 36.524 1.00 40.56 290 SER A CA 1
ATOM 2232 C C . SER A 1 290 ? 19.792 16.499 36.539 1.00 40.56 290 SER A C 1
ATOM 2234 O O . SER A 1 290 ? 20.287 15.872 37.472 1.00 40.56 290 SER A O 1
ATOM 2236 N N . VAL A 1 291 ? 20.507 17.001 35.524 1.00 43.81 291 VAL A N 1
ATOM 2237 C CA . VAL A 1 291 ? 21.827 17.674 35.606 1.00 43.81 291 VAL A CA 1
ATOM 2238 C C . VAL A 1 291 ? 22.568 17.636 34.258 1.00 43.81 291 VAL A C 1
ATOM 2240 O O . VAL A 1 291 ? 22.686 16.606 33.606 1.00 43.81 291 VAL A O 1
ATOM 2243 N N . SER A 1 292 ? 23.126 18.807 33.939 1.00 45.22 292 SER A N 1
ATOM 2244 C CA . SER A 1 292 ? 24.251 19.101 33.043 1.00 45.22 292 SER A CA 1
ATOM 2245 C C . SER A 1 292 ? 24.053 19.046 31.535 1.00 45.22 292 SER A C 1
ATOM 2247 O O . SER A 1 292 ? 24.452 18.114 30.844 1.00 45.22 292 SER A O 1
ATOM 2249 N N . ALA A 1 293 ? 23.638 20.201 31.017 1.00 46.16 293 ALA A N 1
ATOM 2250 C CA . ALA A 1 293 ? 24.297 20.782 29.859 1.00 46.16 293 ALA A CA 1
ATOM 2251 C C . ALA A 1 293 ? 25.760 21.115 30.213 1.00 46.16 293 ALA A C 1
ATOM 2253 O O . ALA A 1 293 ? 26.013 21.835 31.179 1.00 46.16 293 ALA A O 1
ATOM 2254 N N . GLN A 1 294 ? 26.712 20.630 29.415 1.00 42.38 294 GLN A N 1
ATOM 2255 C CA . GLN A 1 294 ? 28.075 21.153 29.399 1.00 42.38 294 GLN A CA 1
ATOM 2256 C C . GLN A 1 294 ? 28.573 21.253 27.944 1.00 42.38 294 GLN A C 1
ATOM 2258 O O . GLN A 1 294 ? 28.392 20.305 27.178 1.00 42.38 294 GLN A O 1
ATOM 2263 N N . PRO A 1 295 ? 29.162 22.396 27.543 1.00 52.59 295 PRO A N 1
ATOM 2264 C CA . PRO A 1 295 ? 29.607 22.660 26.180 1.00 52.59 295 PRO A CA 1
ATOM 2265 C C . PRO A 1 295 ? 31.087 22.290 26.000 1.00 52.59 295 PRO A C 1
ATOM 2267 O O . PRO A 1 295 ? 31.915 22.583 26.865 1.00 52.59 295 PRO A O 1
ATOM 2270 N N . HIS A 1 296 ? 31.450 21.724 24.848 1.00 46.94 296 HIS A N 1
ATOM 2271 C CA . HIS A 1 296 ? 32.848 21.617 24.423 1.00 46.94 296 HIS A CA 1
ATOM 2272 C C . HIS A 1 296 ? 33.034 22.103 22.985 1.00 46.94 296 HIS A C 1
ATOM 2274 O O . HIS A 1 296 ? 32.810 21.402 22.005 1.00 46.94 296 HIS A O 1
ATOM 2280 N N . SER A 1 297 ? 33.373 23.387 22.917 1.00 45.34 297 SER A N 1
ATOM 2281 C CA . SER A 1 297 ? 34.557 23.950 22.270 1.00 45.34 297 SER A CA 1
ATOM 2282 C C . SER A 1 297 ? 35.305 23.080 21.254 1.00 45.34 297 SER A C 1
ATOM 2284 O O . SER A 1 297 ? 35.951 22.095 21.594 1.00 45.34 297 SER A O 1
ATOM 2286 N N . ALA A 1 298 ? 35.281 23.584 20.021 1.00 42.66 298 ALA A N 1
ATOM 2287 C CA . ALA A 1 298 ? 36.354 23.642 19.034 1.00 42.66 298 ALA A CA 1
ATOM 2288 C C . ALA A 1 298 ? 37.728 23.061 19.423 1.00 42.66 298 ALA A C 1
ATOM 2290 O O . ALA A 1 298 ? 38.394 23.558 20.333 1.00 42.66 298 ALA A O 1
ATOM 2291 N N . GLN A 1 299 ? 38.235 22.158 18.578 1.00 48.34 299 GLN A N 1
ATOM 2292 C CA . GLN A 1 299 ? 39.669 22.044 18.349 1.00 48.34 299 GLN A CA 1
ATOM 2293 C C . GLN A 1 299 ? 39.968 21.860 16.859 1.00 48.34 299 GLN A C 1
ATOM 2295 O O . GLN A 1 299 ? 39.515 20.931 16.198 1.00 48.34 299 GLN A O 1
ATOM 2300 N N . VAL A 1 300 ? 40.718 22.833 16.357 1.00 46.75 300 VAL A N 1
ATOM 2301 C CA . VAL A 1 300 ? 41.304 22.946 15.027 1.00 46.75 300 VAL A CA 1
ATOM 2302 C C . VAL A 1 300 ? 42.623 22.176 15.023 1.00 46.75 300 VAL A C 1
ATOM 2304 O O . VAL A 1 300 ? 43.497 22.490 15.833 1.00 46.75 300 VAL A O 1
ATOM 2307 N N . HIS A 1 301 ? 42.833 21.263 14.072 1.00 48.25 301 HIS A N 1
ATOM 2308 C CA . HIS A 1 301 ? 44.173 21.087 13.509 1.00 48.25 301 HIS A CA 1
ATOM 2309 C C . HIS A 1 301 ? 44.156 20.571 12.058 1.00 48.25 301 HIS A C 1
ATOM 2311 O O . HIS A 1 301 ? 43.363 19.682 11.744 1.00 48.25 301 HIS A O 1
ATOM 2317 N N . PRO A 1 302 ? 45.002 21.134 11.173 1.00 59.34 302 PRO A N 1
ATOM 2318 C CA . PRO A 1 302 ? 45.125 20.755 9.771 1.00 59.34 302 PRO A CA 1
ATOM 2319 C C . PRO A 1 302 ? 46.208 19.684 9.586 1.00 59.34 302 PRO A C 1
ATOM 2321 O O . PRO A 1 302 ? 47.167 19.663 10.351 1.00 59.34 302 PRO A O 1
ATOM 2324 N N . GLN A 1 303 ? 46.117 18.869 8.532 1.00 41.69 303 GLN A N 1
ATOM 2325 C CA . GLN A 1 303 ? 47.291 18.335 7.825 1.00 41.69 303 GLN A CA 1
ATOM 2326 C C . GLN A 1 303 ? 46.879 17.612 6.532 1.00 41.69 303 GLN A C 1
ATOM 2328 O O . GLN A 1 303 ? 46.216 16.580 6.552 1.00 41.69 303 GLN A O 1
ATOM 2333 N N . SER A 1 304 ? 47.315 18.176 5.409 1.00 54.75 304 SER A N 1
ATOM 2334 C CA . SER A 1 304 ? 47.509 17.498 4.119 1.00 54.75 304 SER A CA 1
ATOM 2335 C C . SER A 1 304 ? 49.017 17.200 3.955 1.00 54.75 304 SER A C 1
ATOM 2337 O O . SER A 1 304 ? 49.813 17.721 4.737 1.00 54.75 304 SER A O 1
ATOM 2339 N N . PRO A 1 305 ? 49.459 16.629 2.822 1.00 64.75 305 PRO A N 1
ATOM 2340 C CA . PRO A 1 305 ? 49.494 15.223 2.410 1.00 64.75 305 PRO A CA 1
ATOM 2341 C C . PRO A 1 305 ? 50.943 14.659 2.468 1.00 64.75 305 PRO A C 1
ATOM 2343 O O . PRO A 1 305 ? 51.852 15.345 2.937 1.00 64.75 305 PRO A O 1
ATOM 2346 N N . PRO A 1 306 ? 51.213 13.461 1.910 1.00 56.62 306 PRO A N 1
ATOM 2347 C CA . PRO A 1 306 ? 52.232 13.475 0.856 1.00 56.62 306 PRO A CA 1
ATOM 2348 C C . PRO A 1 306 ? 51.940 12.562 -0.342 1.00 56.62 306 PRO A C 1
ATOM 2350 O O . PRO A 1 306 ? 51.457 11.438 -0.229 1.00 56.62 306 PRO A O 1
ATOM 2353 N N . ALA A 1 307 ? 52.328 13.082 -1.504 1.00 53.59 307 ALA A N 1
ATOM 2354 C CA . ALA A 1 307 ? 52.693 12.324 -2.688 1.00 53.59 307 ALA A CA 1
ATOM 2355 C C . ALA A 1 307 ? 54.032 11.604 -2.456 1.00 53.59 307 ALA A C 1
ATOM 2357 O O . ALA A 1 307 ? 54.893 12.175 -1.797 1.00 53.59 307 ALA A O 1
ATOM 2358 N N . HIS A 1 308 ? 54.227 10.414 -3.033 1.00 53.75 308 HIS A N 1
ATOM 2359 C CA . HIS A 1 308 ? 55.438 10.034 -3.778 1.00 53.75 308 HIS A CA 1
ATOM 2360 C C . HIS A 1 308 ? 55.348 8.587 -4.302 1.00 53.75 308 HIS A C 1
ATOM 2362 O O . HIS A 1 308 ? 55.128 7.651 -3.547 1.00 53.75 308 HIS A O 1
ATOM 2368 N N . LEU A 1 309 ? 55.606 8.463 -5.611 1.00 47.56 309 LEU A N 1
ATOM 2369 C CA . LEU A 1 309 ? 56.415 7.427 -6.271 1.00 47.56 309 LEU A CA 1
ATOM 2370 C C . LEU A 1 309 ? 56.082 5.942 -6.034 1.00 47.56 309 LEU A C 1
ATOM 2372 O O . LEU A 1 309 ? 56.594 5.336 -5.102 1.00 47.56 309 LEU A O 1
ATOM 2376 N N . GLN A 1 310 ? 55.529 5.297 -7.068 1.00 51.59 310 GLN A N 1
ATOM 2377 C CA . GLN A 1 310 ? 56.285 4.208 -7.696 1.00 51.59 310 GLN A CA 1
ATOM 2378 C C . GLN A 1 310 ? 55.973 4.068 -9.192 1.00 51.59 310 GLN A C 1
ATOM 2380 O O . GLN A 1 310 ? 54.844 3.874 -9.628 1.00 51.59 310 GLN A O 1
ATOM 2385 N N . ARG A 1 311 ? 57.046 4.257 -9.957 1.00 46.25 311 ARG A N 1
ATOM 2386 C CA . ARG A 1 311 ? 57.237 4.085 -11.397 1.00 46.25 311 ARG A CA 1
ATOM 2387 C C . ARG A 1 311 ? 58.021 2.770 -11.566 1.00 46.25 311 ARG A C 1
ATOM 2389 O O . ARG A 1 311 ? 58.763 2.436 -10.644 1.00 46.25 311 ARG A O 1
ATOM 2396 N N . HIS A 1 312 ? 57.962 2.173 -12.762 1.00 46.28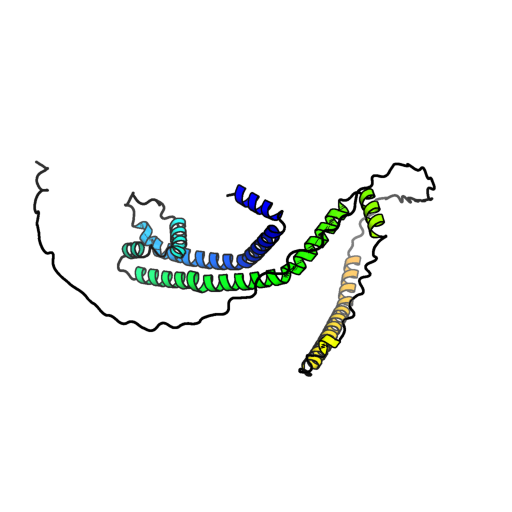 312 HIS A N 1
ATOM 2397 C CA . HIS A 1 312 ? 58.687 0.978 -13.261 1.00 46.28 312 HIS A CA 1
ATOM 2398 C C . HIS A 1 312 ? 57.960 -0.362 -13.042 1.00 46.28 312 HIS A C 1
ATOM 2400 O O . HIS A 1 312 ? 57.462 -0.606 -11.956 1.00 46.28 312 HIS A O 1
ATOM 2406 N N . ALA A 1 313 ? 57.889 -1.291 -14.000 1.00 43.81 313 ALA A N 1
ATOM 2407 C CA . ALA A 1 313 ? 58.405 -1.375 -15.371 1.00 43.81 313 ALA A CA 1
ATOM 2408 C C . ALA A 1 313 ? 57.825 -2.637 -16.056 1.00 43.81 313 ALA A C 1
ATOM 2410 O O . ALA A 1 313 ? 57.204 -3.460 -15.390 1.00 43.81 313 ALA A O 1
ATOM 2411 N N . SER A 1 314 ? 58.165 -2.782 -17.342 1.00 49.72 314 SER A N 1
ATOM 2412 C CA . SER A 1 314 ? 58.126 -3.988 -18.184 1.00 49.72 314 SER A CA 1
ATOM 2413 C C . SER A 1 314 ? 56.755 -4.368 -18.743 1.00 49.72 314 SER A C 1
ATOM 2415 O O . SER A 1 314 ? 55.857 -4.741 -18.005 1.00 49.72 314 SER A O 1
ATOM 2417 N N . ASP A 1 315 ? 56.475 -4.183 -20.035 1.00 45.66 315 ASP A N 1
ATOM 2418 C CA . ASP A 1 315 ? 57.234 -4.645 -21.216 1.00 45.66 315 ASP A CA 1
ATOM 2419 C C . AS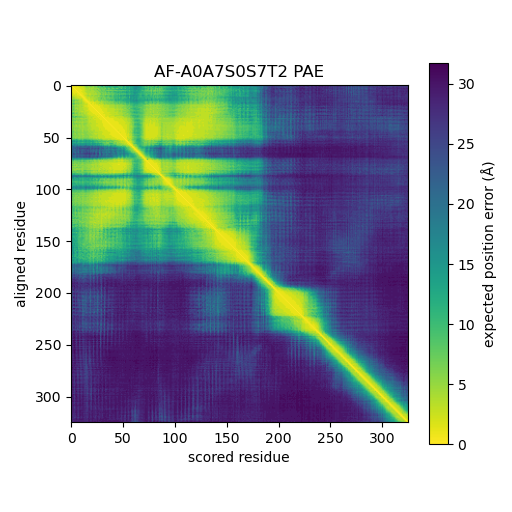P A 1 315 ? 57.360 -6.173 -21.209 1.00 45.66 315 ASP A C 1
ATOM 2421 O O . ASP A 1 315 ? 58.241 -6.727 -20.558 1.00 45.66 315 ASP A O 1
ATOM 2425 N N . ASN A 1 316 ? 56.412 -6.829 -21.880 1.00 48.03 316 ASN A N 1
ATOM 2426 C CA . ASN A 1 316 ? 56.601 -8.143 -22.480 1.00 48.03 316 ASN A CA 1
ATOM 2427 C C . ASN A 1 316 ? 55.735 -8.215 -23.738 1.00 48.03 316 ASN A C 1
ATOM 2429 O O . ASN A 1 316 ? 54.541 -8.507 -23.727 1.00 48.03 316 ASN A O 1
ATOM 2433 N N . SER A 1 317 ? 56.402 -7.827 -24.813 1.00 45.06 317 SER A N 1
ATOM 2434 C CA . SER A 1 317 ? 56.131 -8.150 -26.196 1.00 45.06 317 SER A CA 1
ATOM 2435 C C . SER A 1 317 ? 56.288 -9.650 -26.471 1.00 45.06 317 SER A C 1
ATOM 2437 O O . SER A 1 317 ? 57.162 -10.274 -25.876 1.00 45.06 317 SER A O 1
ATOM 2439 N N . VAL A 1 318 ? 55.582 -10.116 -27.504 1.00 54.09 318 VAL A N 1
ATOM 2440 C CA . VAL A 1 318 ? 55.876 -11.311 -28.318 1.00 54.09 318 VAL A CA 1
ATOM 2441 C C . VAL A 1 318 ? 55.675 -12.649 -27.608 1.00 54.09 318 VAL A C 1
ATOM 2443 O O . VAL A 1 318 ? 56.506 -13.035 -26.805 1.00 54.09 318 VAL A O 1
ATOM 2446 N N . ASP A 1 319 ? 54.587 -13.347 -27.948 1.00 49.62 319 ASP A N 1
ATOM 2447 C CA . ASP A 1 319 ? 54.548 -14.806 -28.165 1.00 49.62 319 ASP A CA 1
ATOM 2448 C C . ASP A 1 319 ? 53.106 -15.235 -28.507 1.00 49.62 319 ASP A C 1
ATOM 2450 O O . ASP A 1 319 ? 52.407 -15.815 -27.684 1.00 49.62 319 ASP A O 1
ATOM 2454 N N . GLU A 1 320 ? 52.621 -14.933 -29.720 1.00 51.00 320 GLU A N 1
ATOM 2455 C CA . GLU A 1 320 ? 51.403 -15.597 -30.233 1.00 51.00 320 GLU A CA 1
ATOM 2456 C C . GLU A 1 320 ? 51.333 -15.689 -31.770 1.00 51.00 320 GLU A C 1
ATOM 2458 O O . GLU A 1 320 ? 50.261 -15.693 -32.368 1.00 51.00 320 GLU A O 1
ATOM 2463 N N . GLU A 1 321 ? 52.486 -15.803 -32.439 1.00 53.22 321 GLU A N 1
ATOM 2464 C CA . GLU A 1 321 ? 52.550 -16.035 -33.889 1.00 53.22 321 GLU A CA 1
ATOM 2465 C C . GLU A 1 321 ? 53.530 -17.171 -34.223 1.00 53.22 321 GLU A C 1
ATOM 2467 O O . GLU A 1 321 ? 54.600 -16.920 -34.764 1.00 53.22 321 GLU A O 1
ATOM 2472 N N . LEU A 1 322 ? 53.191 -18.418 -33.852 1.00 53.72 322 LEU A N 1
ATOM 2473 C CA . LEU A 1 322 ? 53.713 -19.664 -34.458 1.00 53.72 322 LEU A CA 1
ATOM 2474 C C . LEU A 1 322 ? 53.020 -20.907 -33.857 1.00 53.72 322 LEU A C 1
ATOM 2476 O O . LEU A 1 322 ? 53.607 -21.696 -33.123 1.00 53.72 322 LEU A O 1
ATOM 2480 N N . ALA A 1 323 ? 51.743 -21.096 -34.188 1.00 52.03 323 ALA A N 1
ATOM 2481 C CA . ALA A 1 323 ? 51.053 -22.378 -34.018 1.00 52.03 323 ALA A CA 1
ATOM 2482 C C . ALA A 1 323 ? 50.122 -22.650 -35.211 1.00 52.03 323 ALA A C 1
ATOM 2484 O O . ALA A 1 323 ? 48.933 -22.902 -35.044 1.00 52.03 323 ALA A O 1
ATOM 2485 N N . ALA A 1 324 ? 50.660 -22.540 -36.429 1.00 57.53 324 ALA A N 1
ATOM 2486 C CA . ALA A 1 324 ? 50.009 -23.012 -37.652 1.00 57.53 324 ALA A CA 1
ATOM 2487 C C . ALA A 1 324 ? 51.022 -23.206 -38.798 1.00 57.53 324 ALA A C 1
ATOM 2489 O O . ALA A 1 324 ? 50.856 -22.619 -39.865 1.00 57.53 324 ALA A O 1
ATOM 2490 N N . ILE A 1 325 ? 52.066 -24.015 -38.569 1.00 50.47 325 ILE A N 1
ATOM 2491 C CA . ILE A 1 325 ? 52.749 -24.829 -39.596 1.00 50.47 325 ILE A CA 1
ATOM 2492 C C . ILE A 1 325 ? 53.115 -26.165 -38.954 1.00 50.47 325 ILE A C 1
ATOM 2494 O O . ILE A 1 325 ? 53.718 -26.127 -37.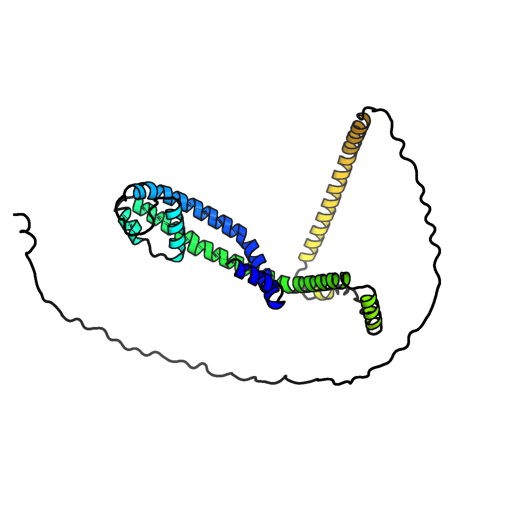858 1.00 50.47 325 ILE A O 1
#

InterPro domains:
  IPR024862 Transient receptor potential cation channel subfamily V [PTHR10582] (2-239)
  IPR056336 Calcium channel YVC1-like, C-terminal transmembrane domain [PF23317] (2-153)

Organism: NCBI:txid1034604

Foldseek 3Di:
DVVVVVVLVVLCVPLVSVLVSVLVVQLVVLCVVLVVVVVVLLVVLLVVVCVLCVVLLVVPPDDPPDDDPDNDSVVSSVVLVVCLPPVPCLVVVLVSVPPDPSSVVVVVSSVVSNCCVVPVSVVVSVVSSVVSNVVSVVCVVVVVVVVVVVVVVVVVVPDDPVVVVVVCVVVVVPDDPDPDPPPPPCVVVVVPPPDPPVVVVVVVVVVVVVVVVVVVVVVVVVCVVVVVVVVVVVVVPPPDDDDDDDDDDDDDDDDDDDDDDDDDDDDDDDDDDDDDDDDDDDDDDDDDDDDDDDDDDDDDDDDDDDDDDDDDDDDDDDDDPDDDD

Solvent-accessible surface area (backbone atoms only — not comparable to full-atom values): 21298 Å² total; per-residue (Å²): 108,70,69,56,55,52,47,57,57,55,39,47,74,40,77,77,50,23,54,53,51,51,48,51,52,53,44,50,63,66,42,46,68,54,50,52,52,51,51,51,53,50,50,55,52,43,51,52,47,49,65,70,42,49,69,63,55,70,69,70,85,80,76,93,84,71,97,65,98,52,88,43,70,64,52,57,47,51,50,55,56,49,44,73,79,61,70,73,66,59,66,64,55,56,61,69,57,43,101,44,75,64,40,56,52,50,51,52,54,47,52,52,49,48,47,46,56,59,52,51,47,46,54,51,49,53,50,53,51,52,54,46,49,54,55,45,61,70,44,43,64,60,51,52,51,50,49,51,52,50,54,49,51,53,52,54,73,72,47,57,69,73,58,52,51,52,51,50,62,61,47,74,75,73,68,86,83,77,83,69,79,76,71,82,65,70,66,82,60,65,83,63,87,80,56,83,62,58,58,58,50,52,51,50,51,51,51,51,50,54,50,51,51,53,51,50,52,51,54,50,61,66,45,48,62,61,53,53,52,55,51,51,56,57,62,69,64,60,77,91,73,82,88,86,79,92,78,81,88,79,86,80,84,82,87,84,82,86,86,83,87,77,91,81,88,81,90,80,83,87,79,89,80,81,89,83,88,89,80,88,86,88,90,85,86,79,87,89,83,86,85,78,90,81,88,80,80,87,82,87,83,89,86,83,88,82,87,81,88,88,82,90,80,80,90,82,78,90,90,87,87,84,90,85,130